Protein AF-A0A0J6RYF5-F1 (afdb_monomer)

Secondary structure (DSSP, 8-state):
-TT-----------TTSSHHHHHHHHHHHHHHS--SSSPPP-----SSSTTHHHHHHHHHHS-GGGGGGS------SSGGG---TT--STT-SS--HHHHHHHHHHHHHHTT---HHHHHHHHHHHHHHHHHH-SSSTT--PPBP-TTS-HHHHHHHHHTT----TT-BHHHHHHHHHHTT-HHHHHHHHHHHS--HHHHHHHHT--

Foldseek 3Di:
DVPDPDDDDDDDDDPPPCRLVVVLVVVLCQQVPPPDPDGDDDDDDDPDCSNVVSLVVSLVPDDPVCSVVGDDDDDDPDPVNDDFLQDDPQLDLADDPVSLVSQLVVVCVVVVDPDPVVSVVSSVLSRVLSQQLDPPDPNHPHFWDDPPPDPVLVVVCVVVVPDADVRRGLSSSLVSCVVVVVNVSSSVSVVRSTDHPVSSVVVVPDD

Radius of gyration: 21.63 Å; Cα contacts (8 Å, |Δi|>4): 168; chains: 1; bounding box: 57×48×57 Å

Solvent-accessible surface area (backbone atoms only — not comparable to full-atom values): 12983 Å² total; per-residue (Å²): 116,102,79,69,86,75,87,87,86,88,87,87,73,64,92,89,69,48,60,65,57,53,53,44,50,52,52,48,52,55,54,70,69,46,91,65,95,62,78,68,94,79,87,85,91,68,98,69,68,77,63,48,63,53,38,51,52,56,23,68,73,39,58,82,93,50,31,80,82,38,80,81,81,84,84,54,101,45,80,92,59,66,76,68,82,62,65,64,63,84,92,54,55,64,74,54,72,70,55,44,53,49,45,46,53,49,52,43,59,74,67,62,62,78,51,70,72,60,57,65,43,48,63,54,51,55,52,48,40,34,46,27,31,16,87,86,46,92,87,36,64,44,36,65,56,61,88,81,78,46,67,67,57,54,48,51,35,59,78,69,65,56,88,73,59,91,83,31,38,24,61,62,52,22,51,56,26,47,77,70,66,38,53,71,60,19,49,59,41,39,62,66,27,42,60,54,80,71,49,52,57,56,58,71,68,56,130

Mean predicted aligned error: 6.54 Å

Nearest PDB structures (foldseek):
  6lcn-assembly1_E  TM=1.510E-01  e=8.368E+00  Planctopirus limnophila DSM 3776

pLDDT: mean 90.05, std 7.78, range [50.41, 97.75]

Organism: NCBI:txid298794

Structure (mmCIF, N/CA/C/O backbone):
data_AF-A0A0J6RYF5-F1
#
_entry.id   AF-A0A0J6RYF5-F1
#
loop_
_atom_site.group_PDB
_atom_site.id
_atom_site.type_symbol
_atom_site.label_atom_id
_atom_site.label_alt_id
_atom_site.label_comp_id
_atom_site.label_asym_id
_atom_site.label_entity_id
_atom_site.label_seq_id
_atom_site.pdbx_PDB_ins_code
_atom_site.Cartn_x
_atom_site.Cartn_y
_atom_site.Cartn_z
_atom_site.occupancy
_atom_site.B_iso_or_equiv
_atom_site.auth_seq_id
_atom_site.auth_comp_id
_atom_site.auth_asym_id
_atom_site.auth_atom_id
_atom_site.pdbx_PDB_model_num
ATOM 1 N N . SER A 1 1 ? 33.756 -6.890 -5.304 1.00 50.41 1 SER A N 1
ATOM 2 C CA . SER A 1 1 ? 34.118 -5.989 -4.195 1.00 50.41 1 SER A CA 1
ATOM 3 C C . SER A 1 1 ? 33.044 -6.120 -3.127 1.00 50.41 1 SER A C 1
ATOM 5 O O . SER A 1 1 ? 31.883 -6.012 -3.505 1.00 50.41 1 SER A O 1
ATOM 7 N N . PRO A 1 2 ? 33.375 -6.387 -1.852 1.00 60.50 2 PRO A N 1
ATOM 8 C CA . PRO A 1 2 ? 32.397 -6.505 -0.761 1.00 60.50 2 PRO A CA 1
ATOM 9 C C . PRO A 1 2 ? 31.577 -5.226 -0.503 1.00 60.50 2 PRO A C 1
ATOM 11 O O . PRO A 1 2 ? 30.619 -5.264 0.257 1.00 60.50 2 PRO A O 1
ATOM 14 N N . GLU A 1 3 ? 31.942 -4.106 -1.133 1.00 74.12 3 GLU A N 1
ATOM 15 C CA . GLU A 1 3 ? 31.321 -2.792 -0.924 1.00 74.12 3 GLU A CA 1
ATOM 16 C C . GLU A 1 3 ? 30.207 -2.453 -1.926 1.00 74.12 3 GLU A C 1
ATOM 18 O O . GLU A 1 3 ? 29.494 -1.466 -1.748 1.00 74.12 3 GLU A O 1
ATOM 23 N N . GLN A 1 4 ? 30.031 -3.239 -2.993 1.00 71.12 4 GLN A N 1
ATOM 24 C CA . GLN A 1 4 ? 29.019 -2.918 -3.997 1.00 71.12 4 GLN A CA 1
ATOM 25 C C . GLN A 1 4 ? 27.649 -3.477 -3.600 1.00 71.12 4 GLN A C 1
ATOM 27 O O . GLN A 1 4 ? 27.350 -4.645 -3.831 1.00 71.12 4 GLN A O 1
ATOM 32 N N . LEU A 1 5 ? 26.814 -2.609 -3.022 1.00 77.44 5 LEU A N 1
ATOM 33 C CA . LEU A 1 5 ? 25.463 -2.944 -2.557 1.00 77.44 5 LEU A CA 1
ATOM 34 C C . LEU A 1 5 ? 24.425 -3.037 -3.688 1.00 77.44 5 LEU A C 1
ATOM 36 O O . LEU A 1 5 ? 23.414 -3.717 -3.531 1.00 77.44 5 LEU A O 1
ATOM 40 N N . PHE A 1 6 ? 24.646 -2.358 -4.819 1.00 83.12 6 PHE A N 1
ATOM 41 C CA . PHE A 1 6 ? 23.715 -2.344 -5.951 1.00 83.12 6 PHE A CA 1
ATOM 42 C C . PHE A 1 6 ? 24.420 -2.151 -7.302 1.00 83.12 6 PHE A C 1
ATOM 44 O O . PHE A 1 6 ? 25.537 -1.631 -7.391 1.00 83.12 6 PHE A O 1
ATOM 51 N N . TRP A 1 7 ? 23.743 -2.566 -8.376 1.00 85.06 7 TRP A 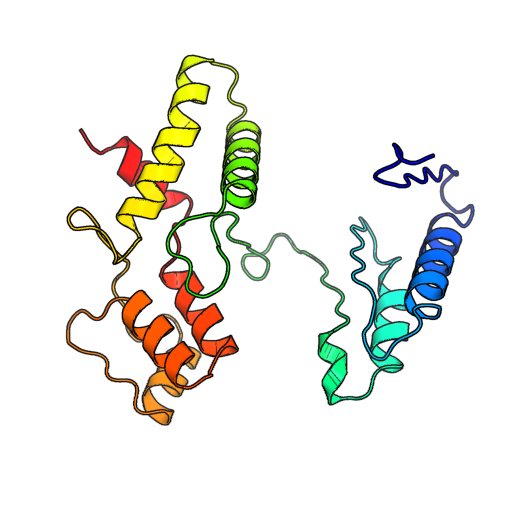N 1
ATOM 52 C CA . TRP A 1 7 ? 24.183 -2.389 -9.759 1.00 85.06 7 TRP A CA 1
ATOM 53 C C . TRP A 1 7 ? 23.242 -1.423 -10.484 1.00 85.06 7 TRP A C 1
ATOM 55 O O . TRP A 1 7 ? 22.047 -1.687 -10.592 1.00 85.06 7 TRP A O 1
ATOM 65 N N . LEU A 1 8 ? 23.774 -0.305 -10.985 1.00 89.81 8 LEU A N 1
ATOM 66 C CA . LEU A 1 8 ? 23.019 0.672 -11.775 1.00 89.81 8 LEU A CA 1
ATOM 67 C C . LEU A 1 8 ? 23.456 0.591 -13.234 1.00 89.81 8 LEU A C 1
ATOM 69 O O . LEU A 1 8 ? 24.645 0.617 -13.534 1.00 89.81 8 LEU A O 1
ATOM 73 N N . THR A 1 9 ? 22.489 0.513 -14.146 1.00 91.38 9 THR A N 1
ATOM 74 C CA . THR A 1 9 ? 22.734 0.522 -15.594 1.00 91.38 9 THR A CA 1
ATOM 75 C C . THR A 1 9 ? 22.000 1.699 -16.221 1.00 91.38 9 THR A C 1
ATOM 77 O O . THR A 1 9 ? 20.775 1.777 -16.153 1.00 91.38 9 THR A O 1
ATOM 80 N N . LEU A 1 10 ? 22.749 2.616 -16.837 1.00 93.56 10 LEU A N 1
ATOM 81 C CA . LEU A 1 10 ? 22.201 3.737 -17.597 1.00 93.56 10 LEU A CA 1
ATOM 82 C C . LEU A 1 10 ? 22.221 3.396 -19.089 1.00 93.56 10 LEU A C 1
ATOM 84 O O . LEU A 1 10 ? 23.276 3.103 -19.644 1.00 93.56 10 LEU A O 1
ATOM 88 N N . ILE A 1 11 ? 21.060 3.471 -19.743 1.00 93.00 11 ILE A N 1
ATOM 89 C CA . ILE A 1 11 ? 20.922 3.238 -21.186 1.00 93.00 11 ILE A CA 1
ATOM 90 C C . ILE A 1 11 ? 20.480 4.541 -21.852 1.00 93.00 11 ILE A C 1
ATOM 92 O O . ILE A 1 11 ? 19.384 5.043 -21.597 1.00 93.00 11 ILE A O 1
ATOM 96 N N . TYR A 1 12 ? 21.321 5.071 -22.740 1.00 94.06 12 TYR A N 1
ATOM 97 C CA . TYR A 1 12 ? 21.058 6.293 -23.497 1.00 94.06 12 TYR A CA 1
ATOM 98 C C . TYR A 1 12 ? 21.070 6.006 -24.999 1.00 94.06 12 TYR A C 1
ATOM 100 O O . TYR A 1 12 ? 22.008 5.406 -25.516 1.00 94.06 12 TYR A O 1
ATOM 108 N N . ALA A 1 13 ? 20.021 6.440 -25.696 1.00 92.12 13 ALA A N 1
ATOM 109 C CA . ALA A 1 13 ? 19.919 6.378 -27.149 1.00 92.12 13 ALA A CA 1
ATOM 110 C C . ALA A 1 13 ? 18.868 7.382 -27.646 1.00 92.12 13 ALA A C 1
ATOM 112 O O . ALA A 1 13 ? 17.954 7.754 -26.901 1.00 92.12 13 ALA A O 1
ATOM 113 N N . THR A 1 14 ? 18.971 7.782 -28.913 1.00 92.62 14 THR A N 1
ATOM 114 C CA . THR A 1 14 ? 17.960 8.603 -29.596 1.00 92.62 14 THR A CA 1
ATOM 115 C C . THR A 1 14 ? 16.618 7.858 -29.735 1.00 92.62 14 THR A C 1
ATOM 117 O O . THR A 1 14 ? 16.591 6.620 -29.720 1.00 92.62 14 THR A O 1
ATOM 120 N N . PRO A 1 15 ? 15.478 8.570 -29.860 1.00 89.19 15 PRO A N 1
ATOM 121 C CA . PRO A 1 15 ? 14.185 7.940 -30.136 1.00 89.19 15 PRO A CA 1
ATOM 122 C C . PRO A 1 15 ? 14.241 7.043 -31.382 1.00 89.19 15 PRO A C 1
ATOM 124 O O . PRO A 1 15 ? 14.830 7.420 -32.389 1.00 89.19 15 PRO A O 1
ATOM 127 N N . GLY A 1 16 ? 13.642 5.850 -31.312 1.00 86.81 16 GLY A N 1
ATOM 128 C CA . GLY A 1 16 ? 13.650 4.872 -32.412 1.00 86.81 16 GLY A CA 1
ATOM 129 C C . GLY A 1 16 ? 14.874 3.947 -32.467 1.00 86.81 16 GLY A C 1
ATOM 130 O O . GLY A 1 16 ? 14.823 2.930 -33.147 1.00 86.81 16 GLY A O 1
ATOM 131 N N . SER A 1 17 ? 15.928 4.202 -31.686 1.00 91.69 17 SER A N 1
ATOM 132 C CA . SER A 1 17 ? 17.182 3.419 -31.712 1.00 91.69 17 SER A CA 1
ATOM 133 C C . SER A 1 17 ? 17.137 2.091 -30.940 1.00 91.69 17 SER A C 1
ATOM 135 O O . SER A 1 17 ? 18.169 1.557 -30.549 1.00 91.69 17 SER A O 1
ATOM 137 N N . GLY A 1 18 ? 15.943 1.561 -30.656 1.00 90.31 18 GLY A N 1
ATOM 138 C CA . GLY A 1 18 ? 15.785 0.257 -29.998 1.00 90.31 18 GLY A CA 1
ATOM 139 C C . GLY A 1 18 ? 16.027 0.230 -28.481 1.00 90.31 18 GLY A C 1
ATOM 140 O O . GLY A 1 18 ? 16.086 -0.853 -27.907 1.00 90.31 18 GLY A O 1
ATOM 141 N N . LYS A 1 19 ? 16.106 1.383 -27.796 1.00 92.50 19 LYS A N 1
ATOM 142 C CA . LYS A 1 19 ? 16.288 1.456 -26.327 1.00 92.50 19 LYS A CA 1
ATOM 143 C C . LYS A 1 19 ? 15.287 0.587 -25.557 1.00 92.50 19 LYS A C 1
ATOM 145 O O . LYS A 1 19 ? 15.685 -0.236 -24.740 1.00 92.50 19 LYS A O 1
ATOM 150 N N . SER A 1 20 ? 13.995 0.745 -25.843 1.00 90.44 20 SER A N 1
ATOM 151 C CA . SER A 1 20 ? 12.942 -0.027 -25.174 1.00 90.44 20 SER A CA 1
ATOM 152 C C . SER A 1 20 ? 13.001 -1.516 -25.519 1.00 90.44 20 SER A C 1
ATOM 154 O O . SER A 1 20 ? 12.692 -2.346 -24.673 1.00 90.44 20 SER A O 1
ATOM 156 N N . VAL A 1 21 ? 13.448 -1.867 -26.731 1.00 90.88 21 VAL A N 1
ATOM 157 C CA . VAL A 1 21 ? 13.649 -3.268 -27.136 1.00 90.88 21 VAL A CA 1
ATOM 158 C C . VAL A 1 21 ? 14.752 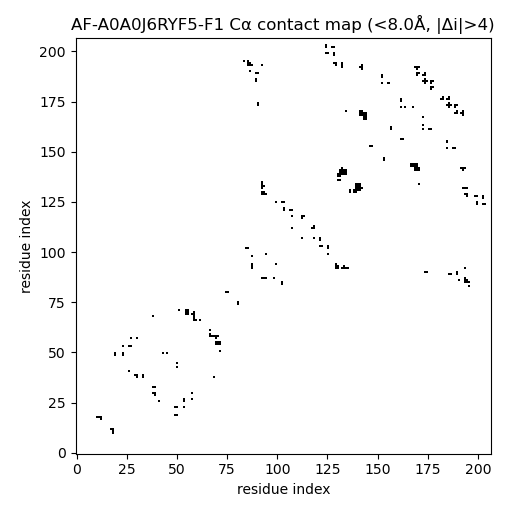-3.904 -26.293 1.00 90.88 21 VAL A C 1
ATOM 160 O O . VAL A 1 21 ? 14.549 -4.985 -25.746 1.00 90.88 21 VAL A O 1
ATOM 163 N N . LEU A 1 22 ? 15.887 -3.215 -26.127 1.00 92.06 22 LEU A N 1
ATOM 164 C CA . LEU A 1 22 ? 16.975 -3.671 -25.264 1.00 92.06 22 LEU A CA 1
ATOM 165 C C . LEU A 1 22 ? 16.515 -3.808 -23.807 1.00 92.06 22 LEU A C 1
ATOM 167 O O . LEU A 1 22 ? 16.738 -4.848 -23.200 1.00 92.06 22 LEU A O 1
ATOM 171 N N . MET A 1 23 ? 15.833 -2.798 -23.258 1.00 92.25 23 MET A N 1
ATOM 172 C CA . MET A 1 23 ? 15.325 -2.837 -21.879 1.00 92.25 23 MET A CA 1
ATOM 173 C C . MET A 1 23 ? 14.347 -3.997 -21.651 1.00 92.25 23 MET A C 1
ATOM 175 O O . MET A 1 23 ? 14.476 -4.723 -20.671 1.00 92.25 23 MET A O 1
ATOM 179 N N . ASN A 1 24 ? 13.407 -4.224 -22.572 1.00 90.81 24 ASN A N 1
ATOM 180 C CA . ASN A 1 24 ? 12.486 -5.357 -22.482 1.00 90.81 24 ASN A CA 1
ATOM 181 C C . ASN A 1 24 ? 13.206 -6.697 -22.583 1.00 90.81 24 ASN A C 1
ATOM 183 O O . ASN A 1 24 ? 12.873 -7.615 -21.840 1.00 90.81 24 ASN A O 1
ATOM 187 N N . ARG A 1 25 ? 14.202 -6.816 -23.467 1.00 91.06 25 ARG A N 1
ATOM 188 C CA . ARG A 1 25 ? 15.029 -8.020 -23.557 1.00 91.06 25 ARG A CA 1
ATOM 189 C C . ARG A 1 25 ? 15.724 -8.313 -22.226 1.00 91.06 25 ARG A C 1
ATOM 191 O O . ARG A 1 25 ? 15.656 -9.446 -21.767 1.00 91.06 25 ARG A O 1
ATOM 198 N N . LEU A 1 26 ? 16.327 -7.304 -21.596 1.00 91.75 26 LEU A N 1
ATOM 199 C CA . LEU A 1 26 ? 16.970 -7.456 -20.286 1.00 91.75 26 LEU A CA 1
ATOM 200 C C . LEU A 1 26 ? 15.968 -7.901 -19.211 1.00 91.75 26 LEU A C 1
ATOM 202 O O . LEU A 1 26 ? 16.282 -8.772 -18.406 1.00 91.75 26 LEU A O 1
ATOM 206 N N . ASN A 1 27 ? 14.746 -7.362 -19.232 1.00 91.69 27 ASN A N 1
ATOM 207 C CA . ASN A 1 27 ? 13.681 -7.778 -18.316 1.00 91.69 27 ASN A CA 1
ATOM 208 C C . ASN A 1 27 ? 13.244 -9.237 -18.549 1.00 91.69 27 ASN A C 1
ATOM 210 O O . ASN A 1 27 ? 13.057 -9.975 -17.583 1.00 91.69 27 ASN A O 1
ATOM 214 N N . VAL A 1 28 ? 13.113 -9.670 -19.812 1.00 89.19 28 VAL A N 1
ATOM 215 C CA . VAL A 1 28 ? 12.819 -11.073 -20.169 1.00 89.19 28 VAL A CA 1
ATOM 216 C C . VAL A 1 28 ? 13.931 -11.991 -19.683 1.00 89.19 28 VAL A C 1
ATOM 218 O O . VAL A 1 28 ? 13.643 -12.993 -19.040 1.00 89.19 28 VAL A O 1
ATOM 221 N N . GLU A 1 29 ? 15.188 -11.656 -19.972 1.00 88.75 29 GLU A N 1
ATOM 222 C CA . GLU A 1 29 ? 16.343 -12.444 -19.540 1.00 88.75 29 GLU A CA 1
ATOM 223 C C . GLU A 1 29 ? 16.372 -12.551 -18.007 1.00 88.75 29 GLU A C 1
ATOM 225 O O . GLU A 1 29 ? 16.489 -13.648 -17.466 1.00 88.75 29 GLU A O 1
ATOM 230 N N . PHE A 1 30 ? 16.148 -11.448 -17.290 1.00 87.94 30 PHE A N 1
ATOM 231 C CA . PHE A 1 30 ? 16.081 -11.461 -15.830 1.00 87.94 30 PHE A CA 1
ATOM 232 C C . PHE A 1 30 ? 14.952 -12.350 -15.289 1.00 87.94 30 PHE A C 1
ATOM 234 O O . PHE A 1 30 ? 15.174 -13.134 -14.366 1.00 87.94 30 PHE A O 1
ATOM 241 N N . ALA A 1 31 ? 13.756 -12.268 -15.879 1.00 86.81 31 ALA A N 1
ATOM 242 C CA . ALA A 1 31 ? 12.618 -13.092 -15.480 1.00 86.81 31 ALA A CA 1
ATOM 243 C C . ALA A 1 31 ? 12.813 -14.582 -15.819 1.00 86.81 31 ALA A C 1
ATOM 245 O O . ALA A 1 31 ? 12.409 -15.439 -15.038 1.00 86.81 31 ALA A O 1
ATOM 246 N N . ALA A 1 32 ? 13.438 -14.894 -16.958 1.00 80.44 32 ALA A N 1
ATOM 247 C CA . ALA A 1 32 ? 13.607 -16.256 -17.463 1.00 80.44 32 ALA A CA 1
ATOM 248 C C . ALA A 1 32 ? 14.762 -17.025 -16.800 1.00 80.44 32 ALA A C 1
ATOM 250 O O . ALA A 1 32 ? 14.674 -18.241 -16.648 1.00 80.44 32 ALA A O 1
ATOM 251 N N . PHE A 1 33 ? 15.843 -16.341 -16.409 1.00 69.75 33 PHE A N 1
ATOM 252 C CA . PHE A 1 33 ? 17.039 -16.973 -15.835 1.00 69.75 33 PHE A CA 1
ATOM 253 C C . PHE A 1 33 ? 17.041 -17.034 -14.300 1.00 69.75 33 PHE A C 1
ATOM 255 O O . PHE A 1 33 ? 18.043 -17.429 -13.699 1.00 69.75 33 PHE A O 1
ATOM 262 N N . SER A 1 34 ? 15.933 -16.686 -13.641 1.00 64.44 34 SER A N 1
ATOM 263 C CA . SER A 1 34 ? 15.806 -16.878 -12.197 1.00 64.44 34 SER A CA 1
ATOM 264 C C . SER A 1 34 ? 15.644 -18.370 -11.883 1.00 64.44 34 SER A C 1
ATOM 266 O O . SER A 1 34 ? 14.606 -18.971 -12.153 1.00 64.44 34 SER A O 1
ATOM 268 N N . ALA A 1 35 ? 16.695 -18.999 -11.350 1.00 51.84 35 ALA A N 1
ATOM 269 C CA . ALA A 1 35 ? 16.660 -20.395 -10.925 1.00 51.84 35 ALA A CA 1
ATOM 270 C C . ALA A 1 35 ? 15.734 -20.549 -9.704 1.00 51.84 35 ALA A C 1
ATOM 272 O O . ALA A 1 35 ? 16.128 -20.269 -8.574 1.00 51.84 35 ALA A O 1
ATOM 273 N N . GLY A 1 36 ? 14.493 -20.984 -9.924 1.00 62.56 36 GLY A N 1
ATOM 274 C CA . GLY A 1 36 ? 13.523 -21.218 -8.855 1.00 62.56 36 GLY A CA 1
ATOM 275 C C . GLY A 1 36 ? 12.081 -21.279 -9.354 1.00 62.56 36 GLY A C 1
ATOM 276 O O . GLY A 1 36 ? 11.795 -21.039 -10.521 1.00 62.56 36 GLY A O 1
ATOM 277 N N . ALA A 1 37 ? 11.151 -21.615 -8.456 1.00 64.56 37 ALA A N 1
ATOM 278 C CA . ALA A 1 37 ? 9.721 -21.642 -8.772 1.00 64.56 37 ALA A CA 1
ATOM 279 C C . ALA A 1 37 ? 9.078 -20.238 -8.788 1.00 64.56 37 ALA A C 1
ATOM 281 O O . ALA A 1 37 ? 8.022 -20.062 -9.395 1.00 64.56 37 ALA A O 1
ATOM 282 N N . ALA A 1 38 ? 9.690 -19.248 -8.127 1.00 77.50 38 ALA A N 1
ATOM 283 C CA . ALA A 1 38 ? 9.146 -17.901 -7.952 1.00 77.50 38 ALA A CA 1
ATOM 284 C C . ALA A 1 38 ? 9.733 -16.911 -8.967 1.00 77.50 38 ALA A C 1
ATOM 286 O O . ALA A 1 38 ? 10.929 -16.950 -9.251 1.00 77.50 38 ALA A O 1
ATOM 287 N N . LEU A 1 39 ? 8.894 -16.008 -9.486 1.00 86.75 39 LEU A N 1
ATOM 288 C CA . LEU A 1 39 ? 9.363 -14.910 -10.328 1.00 86.75 39 LEU A CA 1
ATOM 289 C C . LEU A 1 39 ? 10.210 -13.923 -9.513 1.00 86.75 39 LEU A C 1
ATOM 291 O O . LEU A 1 39 ? 9.891 -13.658 -8.349 1.00 86.75 39 LEU A O 1
ATOM 295 N N . PRO A 1 40 ? 11.260 -13.333 -10.107 1.00 88.19 40 PRO A N 1
ATOM 296 C CA . PRO A 1 40 ? 11.991 -12.269 -9.446 1.00 88.19 40 PRO A CA 1
ATOM 297 C C . PRO A 1 40 ? 11.138 -10.994 -9.377 1.00 88.19 40 PRO A C 1
ATOM 299 O O . PRO A 1 40 ? 10.352 -10.699 -10.279 1.00 88.19 40 PRO A O 1
ATOM 302 N N . PHE A 1 41 ? 11.322 -10.201 -8.319 1.00 88.69 41 PHE A N 1
ATOM 303 C CA . PHE A 1 41 ? 10.665 -8.899 -8.207 1.00 88.69 41 PHE A CA 1
ATOM 304 C C . PHE A 1 41 ? 11.223 -7.930 -9.249 1.00 88.69 41 PHE A C 1
ATOM 306 O O . PHE A 1 41 ? 12.411 -7.609 -9.244 1.00 88.69 41 PHE A O 1
ATOM 313 N N . LEU A 1 42 ? 10.344 -7.444 -10.122 1.00 90.94 42 LEU A N 1
ATOM 314 C CA . LEU A 1 42 ? 10.673 -6.491 -11.172 1.00 90.94 42 LEU A CA 1
ATOM 315 C C . LEU A 1 42 ? 9.548 -5.461 -11.290 1.00 90.94 42 LEU A C 1
ATOM 317 O O . LEU A 1 42 ? 8.374 -5.815 -11.368 1.00 90.94 42 LEU A O 1
ATOM 321 N N . ALA A 1 43 ? 9.919 -4.182 -11.316 1.00 91.81 43 ALA A N 1
ATOM 322 C CA . ALA A 1 43 ? 9.004 -3.063 -11.509 1.00 91.81 43 ALA A CA 1
ATOM 323 C C . ALA A 1 43 ? 9.498 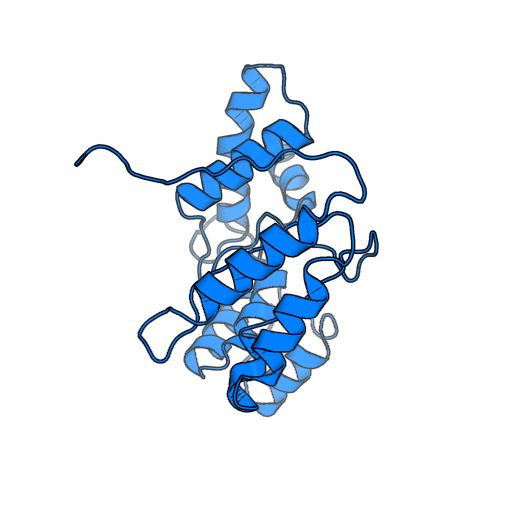-2.191 -12.667 1.00 91.81 43 ALA A C 1
ATOM 325 O O . ALA A 1 43 ? 10.690 -1.899 -12.764 1.00 91.81 43 ALA A O 1
ATOM 326 N N . VAL A 1 44 ? 8.579 -1.764 -13.536 1.00 91.62 44 VAL A N 1
ATOM 327 C CA . VAL A 1 44 ? 8.884 -0.879 -14.666 1.00 91.62 44 VAL A CA 1
ATOM 328 C C . VAL A 1 44 ? 7.976 0.338 -14.604 1.00 91.62 44 VAL A C 1
ATOM 330 O O . VAL A 1 44 ? 6.756 0.201 -14.627 1.00 91.62 44 VAL A O 1
ATOM 333 N N . ILE A 1 45 ? 8.579 1.525 -14.563 1.00 91.56 45 ILE A N 1
ATOM 334 C CA . ILE A 1 45 ? 7.880 2.800 -14.728 1.00 91.56 45 ILE A CA 1
ATOM 335 C C . ILE A 1 45 ? 8.115 3.248 -16.168 1.00 91.56 45 ILE A C 1
ATOM 337 O O . ILE A 1 45 ? 9.255 3.476 -16.572 1.00 91.56 45 ILE A O 1
ATOM 341 N N . ASP A 1 46 ? 7.041 3.332 -16.946 1.00 88.75 46 ASP A N 1
ATOM 342 C CA . ASP A 1 46 ? 7.084 3.645 -18.373 1.00 88.75 46 ASP A CA 1
ATOM 343 C C . ASP A 1 46 ? 6.113 4.789 -18.689 1.00 88.75 46 ASP A C 1
ATOM 345 O O . ASP A 1 46 ? 4.965 4.777 -18.253 1.00 88.75 46 ASP A O 1
ATOM 349 N N . VAL A 1 47 ? 6.577 5.780 -19.454 1.00 84.12 47 VAL A N 1
ATOM 350 C CA . VAL A 1 47 ? 5.749 6.896 -19.951 1.00 84.12 47 VAL A CA 1
ATOM 351 C C . VAL A 1 47 ? 4.890 6.446 -21.149 1.00 84.12 47 VAL A C 1
ATOM 353 O O . VAL A 1 47 ? 3.925 7.116 -21.511 1.00 84.12 47 VAL A O 1
ATOM 356 N N . GLY A 1 48 ? 5.206 5.297 -21.759 1.00 83.62 48 GLY A N 1
ATOM 357 C CA . GLY A 1 48 ? 4.435 4.671 -22.832 1.00 83.62 48 GLY A CA 1
ATOM 358 C C . GLY A 1 48 ? 3.876 3.291 -22.471 1.00 83.62 48 GLY A C 1
ATOM 359 O O . GLY A 1 48 ? 3.546 2.986 -21.329 1.00 83.62 48 GLY A O 1
ATOM 360 N N . VAL A 1 49 ? 3.742 2.446 -23.492 1.00 84.50 49 VAL A N 1
ATOM 361 C CA . VAL A 1 49 ? 3.245 1.061 -23.376 1.00 84.50 49 VAL A CA 1
ATOM 362 C C . VAL A 1 49 ? 4.341 0.037 -23.666 1.00 84.50 49 VAL A C 1
ATOM 364 O O . VAL A 1 49 ? 4.049 -1.122 -23.948 1.00 84.50 49 VAL A O 1
ATOM 367 N N . SER A 1 50 ? 5.609 0.447 -23.655 1.00 85.31 50 SER A N 1
ATOM 368 C CA . SER A 1 50 ? 6.704 -0.391 -24.136 1.00 85.31 50 SER A CA 1
ATOM 369 C C . SER A 1 50 ? 6.899 -1.637 -23.276 1.00 85.31 50 SER A C 1
ATOM 371 O O . SER A 1 50 ? 7.160 -2.704 -23.822 1.00 85.31 50 SER A O 1
ATOM 373 N N . SER A 1 51 ? 6.678 -1.544 -21.965 1.00 88.06 51 SER A N 1
ATOM 374 C CA . SER A 1 51 ? 6.795 -2.677 -21.039 1.00 88.06 51 SER A CA 1
ATOM 375 C C . SER A 1 51 ? 5.626 -3.671 -21.088 1.00 88.06 51 SER A C 1
ATOM 377 O O . SER A 1 51 ? 5.776 -4.798 -20.611 1.00 88.06 51 SER A O 1
ATOM 379 N N . SER A 1 52 ? 4.483 -3.296 -21.681 1.00 90.38 52 SER A N 1
ATOM 380 C CA . SER A 1 52 ? 3.261 -4.119 -21.681 1.00 90.38 52 SER A CA 1
ATOM 381 C C . SER A 1 52 ? 3.482 -5.497 -22.305 1.00 90.38 52 SER A C 1
ATOM 383 O O . SER A 1 52 ? 3.144 -6.503 -21.690 1.00 90.38 52 SER A O 1
ATOM 385 N N . GLY A 1 53 ? 4.145 -5.558 -23.465 1.00 88.44 53 GLY A N 1
ATOM 386 C CA . GLY A 1 53 ? 4.394 -6.818 -24.167 1.00 88.44 53 GLY A CA 1
ATOM 387 C C . GLY A 1 53 ? 5.264 -7.795 -23.371 1.00 88.44 53 GLY A C 1
ATOM 388 O O . GLY A 1 53 ? 5.008 -8.995 -23.382 1.00 88.44 53 GLY A O 1
ATOM 389 N N . PHE A 1 54 ? 6.256 -7.294 -22.627 1.00 89.81 54 PHE A N 1
ATOM 390 C CA . PHE A 1 54 ? 7.052 -8.130 -21.723 1.00 89.81 54 PHE A CA 1
ATOM 391 C C . PHE A 1 54 ? 6.195 -8.672 -20.569 1.00 89.81 54 PHE A C 1
ATOM 393 O O . PHE A 1 54 ? 6.235 -9.867 -20.281 1.00 89.81 54 PHE A O 1
ATOM 400 N N . ILE A 1 55 ? 5.400 -7.811 -19.932 1.00 92.38 55 ILE A N 1
ATOM 401 C CA . ILE A 1 55 ? 4.548 -8.208 -18.805 1.00 92.38 55 ILE A CA 1
ATOM 402 C C . ILE A 1 55 ? 3.503 -9.236 -19.257 1.00 92.38 55 ILE A C 1
ATOM 404 O O . ILE A 1 55 ? 3.293 -10.236 -18.573 1.00 92.38 55 ILE A O 1
ATOM 408 N N . GLU A 1 56 ? 2.881 -9.035 -20.420 1.00 91.25 56 GLU A N 1
ATOM 409 C CA . GLU A 1 56 ? 1.931 -9.985 -21.005 1.00 91.25 56 GLU A CA 1
ATOM 410 C C . GLU A 1 56 ? 2.587 -11.318 -21.362 1.00 91.25 56 GLU A C 1
ATOM 412 O O . GLU A 1 56 ? 1.998 -12.368 -21.106 1.00 91.25 56 GLU A O 1
ATOM 417 N N . LEU A 1 57 ? 3.813 -11.301 -21.897 1.00 90.69 57 LEU A N 1
ATOM 418 C CA . LEU A 1 57 ? 4.577 -12.518 -22.168 1.00 90.69 57 LEU A CA 1
ATOM 419 C C . LEU A 1 57 ? 4.784 -13.331 -20.884 1.00 90.69 57 LEU A C 1
ATOM 421 O O . LEU A 1 57 ? 4.450 -14.515 -20.853 1.00 90.69 57 LEU A O 1
ATOM 425 N N . VAL A 1 58 ? 5.283 -12.693 -19.819 1.00 90.62 58 VAL A N 1
ATOM 426 C CA . VAL A 1 58 ? 5.487 -13.349 -18.518 1.00 90.62 58 VAL A CA 1
ATOM 427 C C . VAL A 1 58 ? 4.160 -13.862 -17.968 1.00 90.62 58 VAL A C 1
ATOM 429 O O . VAL A 1 58 ? 4.056 -15.028 -17.597 1.00 90.62 58 VAL A O 1
ATOM 432 N N . ARG A 1 59 ? 3.113 -13.032 -17.977 1.00 91.69 59 ARG A N 1
ATOM 433 C CA . ARG A 1 59 ? 1.782 -13.402 -17.482 1.00 91.69 59 ARG A CA 1
ATOM 434 C C . ARG A 1 59 ? 1.193 -14.604 -18.220 1.00 91.69 59 ARG A C 1
ATOM 436 O O . ARG A 1 59 ? 0.588 -15.460 -17.584 1.00 91.69 59 ARG A O 1
ATOM 443 N N . ASN A 1 60 ? 1.358 -14.682 -19.538 1.00 91.19 60 ASN A N 1
ATOM 444 C CA . ASN A 1 60 ? 0.844 -15.788 -20.348 1.00 91.19 60 ASN A CA 1
ATOM 445 C C . ASN A 1 60 ? 1.664 -17.075 -20.193 1.00 91.19 60 ASN A C 1
ATOM 447 O O . ASN A 1 60 ? 1.108 -18.160 -20.358 1.00 91.19 60 ASN A O 1
ATOM 451 N N . ALA A 1 61 ? 2.952 -16.964 -19.857 1.00 89.62 61 ALA A N 1
ATOM 452 C CA . ALA A 1 61 ? 3.807 -18.108 -19.550 1.00 89.62 61 ALA A CA 1
ATOM 453 C C . ALA A 1 61 ? 3.518 -18.723 -18.165 1.00 89.62 61 ALA A C 1
ATOM 455 O O . ALA A 1 61 ? 3.866 -19.878 -17.924 1.00 89.62 61 ALA A O 1
ATOM 456 N N . LEU A 1 62 ? 2.879 -17.975 -17.258 1.00 89.12 62 LEU A N 1
ATOM 457 C CA . LEU A 1 62 ? 2.496 -18.470 -15.937 1.00 89.12 62 LEU A CA 1
ATOM 458 C C . LEU A 1 62 ? 1.244 -19.369 -15.984 1.00 89.12 62 LEU A C 1
ATOM 460 O O . LEU A 1 62 ? 0.295 -19.087 -16.732 1.00 89.12 62 LEU A O 1
ATOM 464 N N . PRO A 1 63 ? 1.177 -20.392 -15.109 1.00 90.44 63 PRO A N 1
ATOM 465 C CA . PRO A 1 63 ? -0.062 -21.109 -14.816 1.00 90.44 63 PRO A CA 1
ATOM 466 C C . PRO A 1 63 ? -1.213 -20.157 -14.432 1.00 90.44 63 PRO A C 1
ATOM 468 O O . PRO A 1 63 ? -0.947 -19.111 -13.827 1.00 90.44 63 PRO A O 1
ATOM 471 N N . PRO A 1 64 ? -2.486 -20.478 -14.754 1.00 91.94 64 PRO A N 1
ATOM 472 C CA . PRO A 1 64 ? -3.639 -19.603 -14.511 1.00 91.94 64 PRO A CA 1
ATOM 473 C C . PRO A 1 64 ? -3.711 -19.008 -13.099 1.00 91.94 64 PRO A C 1
ATOM 475 O O . PRO A 1 64 ? -3.954 -17.812 -12.943 1.00 91.94 64 PRO A O 1
ATOM 478 N N . GLU A 1 65 ? -3.437 -19.818 -12.084 1.00 90.88 65 GLU A N 1
ATOM 479 C CA . GLU A 1 65 ? -3.457 -19.458 -10.669 1.00 90.88 65 GLU A CA 1
ATOM 480 C C . GLU A 1 65 ? -2.357 -18.460 -10.276 1.00 90.88 65 GLU A C 1
ATOM 482 O O . GLU A 1 65 ? -2.514 -17.722 -9.306 1.00 90.88 65 GLU A O 1
ATOM 487 N N . ARG A 1 66 ? -1.282 -18.365 -11.066 1.00 89.62 66 ARG A N 1
ATOM 488 C CA . ARG A 1 66 ? -0.128 -17.480 -10.840 1.00 89.62 66 ARG A CA 1
ATOM 489 C C . ARG A 1 66 ? -0.135 -16.218 -11.692 1.00 89.62 66 ARG A C 1
ATOM 491 O O . ARG A 1 66 ? 0.669 -15.323 -11.471 1.00 89.62 66 ARG A O 1
ATOM 498 N N . ARG A 1 67 ? -1.072 -16.076 -12.633 1.00 90.94 67 ARG A N 1
ATOM 499 C CA . ARG A 1 67 ? -1.152 -14.903 -13.531 1.00 90.94 67 ARG A CA 1
ATOM 500 C C . ARG A 1 67 ? -1.322 -13.562 -12.816 1.00 90.94 67 ARG A C 1
ATOM 502 O O . ARG A 1 67 ? -1.176 -12.525 -13.455 1.00 90.94 67 ARG A O 1
ATOM 509 N N . HIS A 1 68 ? -1.679 -13.572 -11.536 1.00 89.88 68 HIS A N 1
ATOM 510 C CA . HIS A 1 68 ? -1.759 -12.376 -10.703 1.00 89.88 68 HIS A CA 1
ATOM 511 C C . HIS A 1 68 ? -0.372 -11.818 -10.325 1.00 89.88 68 HIS A C 1
ATOM 513 O O . HIS A 1 68 ? -0.274 -10.649 -9.967 1.00 89.88 68 HIS A O 1
ATOM 519 N N . GLU A 1 69 ? 0.697 -12.616 -10.441 1.00 90.69 69 GLU A N 1
ATOM 520 C CA . GLU A 1 69 ? 2.078 -12.207 -10.141 1.00 90.69 69 GLU A CA 1
ATOM 521 C C . GLU A 1 69 ? 2.637 -11.195 -11.159 1.00 90.69 69 GLU A C 1
ATOM 523 O O . GLU A 1 69 ? 3.571 -10.462 -10.845 1.00 90.69 69 GLU A O 1
ATOM 528 N N . ALA A 1 70 ? 2.064 -11.122 -12.367 1.00 92.50 70 ALA A N 1
ATOM 529 C CA . ALA A 1 70 ? 2.481 -10.206 -13.427 1.00 92.50 70 ALA A CA 1
ATOM 530 C C . ALA A 1 70 ? 1.289 -9.375 -13.920 1.00 92.50 70 ALA A C 1
ATOM 532 O O . ALA A 1 70 ? 0.336 -9.909 -14.492 1.00 92.50 70 ALA A O 1
ATOM 533 N N . TYR A 1 71 ? 1.340 -8.058 -13.722 1.00 91.44 71 TYR A N 1
ATOM 534 C CA . TYR A 1 71 ? 0.261 -7.151 -14.105 1.00 91.44 71 TYR A CA 1
ATOM 535 C C . TYR A 1 71 ? 0.803 -5.829 -14.659 1.00 91.44 71 TYR A C 1
ATOM 537 O O . TYR A 1 71 ? 1.830 -5.317 -14.220 1.00 91.44 71 TYR A O 1
ATOM 545 N N . TYR A 1 72 ? 0.106 -5.292 -15.660 1.00 92.25 72 TYR A N 1
ATOM 546 C CA . TYR A 1 72 ? 0.383 -3.991 -16.263 1.00 92.25 72 TYR A CA 1
ATOM 547 C C . TYR A 1 72 ? -0.720 -3.023 -15.841 1.00 92.25 72 TYR A C 1
ATOM 549 O O . TYR A 1 72 ? -1.902 -3.318 -16.021 1.00 92.25 72 TYR A O 1
ATOM 557 N N . VAL A 1 73 ? -0.334 -1.872 -15.289 1.00 90.25 73 VAL A N 1
ATOM 558 C CA . VAL A 1 73 ? -1.268 -0.805 -14.913 1.00 90.25 73 VAL A CA 1
ATOM 559 C C . VAL A 1 73 ? -0.942 0.433 -15.723 1.00 90.25 73 VAL A C 1
ATOM 561 O O . VAL A 1 73 ? 0.148 0.992 -15.612 1.00 90.25 73 VAL A O 1
ATOM 564 N N . ARG A 1 74 ? -1.915 0.891 -16.509 1.00 90.00 74 ARG A N 1
ATOM 565 C CA . ARG A 1 74 ? -1.870 2.218 -17.113 1.00 90.00 74 ARG A CA 1
ATOM 566 C C . ARG A 1 74 ? -2.544 3.199 -16.167 1.00 90.00 74 ARG A C 1
ATOM 568 O O . ARG A 1 74 ? -3.767 3.251 -16.118 1.00 90.00 74 ARG A O 1
ATOM 575 N N . LEU A 1 75 ? -1.742 3.956 -15.426 1.00 88.31 75 LEU A N 1
ATOM 576 C CA . LEU A 1 75 ? -2.259 5.000 -14.547 1.00 88.31 75 LEU A CA 1
ATOM 577 C C . LEU A 1 75 ? -2.895 6.107 -15.393 1.00 88.31 75 LEU A C 1
ATOM 579 O O . LEU A 1 75 ? -2.243 6.692 -16.262 1.00 88.31 75 LEU A O 1
ATOM 583 N N . LEU A 1 76 ? -4.175 6.370 -15.149 1.00 90.25 76 LEU A N 1
ATOM 584 C CA . LEU A 1 76 ? -4.889 7.521 -15.688 1.00 90.25 76 LEU A CA 1
ATOM 585 C C . LEU A 1 76 ? -5.115 8.523 -14.560 1.00 90.25 76 LEU A C 1
ATOM 587 O O . LEU A 1 76 ? -5.191 8.145 -13.394 1.00 90.25 76 LEU A O 1
ATOM 591 N N . ASN A 1 77 ? -5.252 9.803 -14.900 1.00 90.44 77 ASN A N 1
ATOM 592 C CA . ASN A 1 77 ? -5.625 10.820 -13.922 1.00 90.44 77 ASN A CA 1
ATOM 593 C C . ASN A 1 77 ? -7.141 10.774 -13.657 1.00 90.44 77 ASN A C 1
ATOM 595 O O . ASN A 1 77 ? -7.871 11.700 -14.008 1.00 90.44 77 ASN A O 1
ATOM 599 N N . THR A 1 78 ? -7.617 9.650 -13.121 1.00 94.94 78 THR A N 1
ATOM 600 C CA . THR A 1 78 ? -9.007 9.434 -12.707 1.00 94.94 78 THR A CA 1
ATOM 601 C C . THR A 1 78 ? -9.043 8.908 -11.271 1.00 94.94 78 THR A C 1
ATOM 603 O O . THR A 1 78 ? -8.062 8.310 -10.817 1.00 94.94 78 THR A O 1
ATOM 606 N N . PRO A 1 79 ? -10.161 9.100 -10.546 1.00 90.19 79 PRO A N 1
ATOM 607 C CA . PRO A 1 79 ? -10.306 8.594 -9.181 1.00 90.19 79 PRO A CA 1
ATOM 608 C C . PRO A 1 79 ? -10.058 7.084 -9.045 1.00 90.19 79 PRO A C 1
ATOM 610 O O . PRO A 1 79 ? -9.570 6.643 -8.011 1.00 90.19 79 PRO A O 1
ATOM 613 N N . ASP A 1 80 ? -10.313 6.302 -10.098 1.00 90.00 80 ASP A N 1
ATOM 614 C CA . ASP A 1 80 ? -10.126 4.842 -10.103 1.00 90.00 80 ASP A CA 1
ATOM 615 C C . ASP A 1 80 ? -8.665 4.405 -9.903 1.00 90.00 80 ASP A C 1
ATOM 617 O O . ASP A 1 80 ? -8.405 3.284 -9.468 1.00 90.00 80 ASP A O 1
ATOM 621 N N . TYR A 1 81 ? -7.706 5.283 -10.219 1.00 90.00 81 TYR A N 1
ATOM 622 C CA . TYR A 1 81 ? -6.270 5.042 -10.045 1.00 90.00 81 TYR A CA 1
ATOM 623 C C . TYR A 1 81 ? -5.675 5.828 -8.871 1.00 90.00 81 TYR A C 1
ATOM 625 O O . TYR A 1 81 ? -4.450 5.890 -8.732 1.00 90.00 81 TYR A O 1
ATOM 633 N N . ALA A 1 82 ? -6.511 6.441 -8.029 1.00 90.88 82 ALA A N 1
ATOM 634 C CA . ALA A 1 82 ? -6.042 7.128 -6.837 1.00 90.88 82 ALA A CA 1
ATOM 635 C C . ALA A 1 82 ? -5.393 6.132 -5.866 1.00 90.88 82 ALA A C 1
ATOM 637 O O . ALA A 1 82 ? -5.916 5.050 -5.597 1.00 90.88 82 ALA A O 1
ATOM 638 N N . VAL A 1 83 ? -4.241 6.520 -5.322 1.00 91.12 83 VAL A N 1
ATOM 639 C CA . VAL A 1 83 ? -3.504 5.737 -4.330 1.00 91.12 83 VAL A CA 1
ATOM 640 C C . VAL A 1 83 ? -3.304 6.566 -3.075 1.00 91.12 83 VAL A C 1
ATOM 642 O O . VAL A 1 83 ? -2.955 7.746 -3.142 1.00 91.12 83 VAL A O 1
ATOM 645 N N . ASN A 1 84 ? -3.509 5.941 -1.920 1.00 94.81 84 ASN A N 1
ATOM 646 C CA . ASN A 1 84 ? -3.224 6.569 -0.645 1.00 94.81 84 ASN A CA 1
ATOM 647 C C . ASN A 1 84 ? -1.766 6.298 -0.255 1.00 94.81 84 ASN A C 1
ATOM 649 O O . ASN A 1 84 ? -1.402 5.178 0.091 1.00 94.81 84 ASN A O 1
ATOM 653 N N . PHE A 1 85 ? -0.920 7.327 -0.282 1.00 94.69 85 PHE A N 1
ATOM 654 C CA . PHE A 1 85 ? 0.493 7.206 0.106 1.00 94.69 85 PHE A CA 1
ATOM 655 C C . PHE A 1 85 ? 0.693 6.944 1.613 1.00 94.69 85 PHE A C 1
ATOM 657 O O . PHE A 1 85 ? 1.819 6.700 2.044 1.00 94.69 85 PHE A O 1
ATOM 664 N N . LEU A 1 86 ? -0.382 7.015 2.404 1.00 96.81 86 LEU A N 1
ATOM 665 C CA . LEU A 1 86 ? -0.405 6.749 3.844 1.00 96.81 86 LEU A CA 1
ATOM 666 C C . LEU A 1 86 ? -0.787 5.296 4.169 1.00 96.81 86 LEU A C 1
ATOM 668 O O . LEU A 1 86 ? -0.777 4.920 5.341 1.00 96.81 86 LEU A O 1
ATOM 672 N N . ASP A 1 87 ? -1.122 4.480 3.164 1.00 95.88 87 ASP A N 1
ATOM 673 C CA . ASP A 1 87 ? -1.444 3.072 3.380 1.00 95.88 87 ASP A CA 1
ATOM 674 C C . ASP A 1 87 ? -0.220 2.299 3.887 1.00 95.88 87 ASP A C 1
ATOM 676 O O . ASP A 1 87 ? 0.890 2.405 3.364 1.00 95.88 87 ASP A O 1
ATOM 680 N N . LEU A 1 88 ? -0.448 1.466 4.902 1.00 96.44 88 LEU A N 1
ATOM 681 C CA . LEU A 1 88 ? 0.555 0.564 5.466 1.00 96.44 88 LEU A CA 1
ATOM 682 C C . LEU A 1 88 ? 0.241 -0.890 5.119 1.00 96.44 88 LEU A C 1
ATOM 684 O O . LEU A 1 88 ? -0.862 -1.238 4.695 1.00 96.44 88 LEU A O 1
ATOM 688 N N . GLY A 1 89 ? 1.206 -1.774 5.371 1.00 95.25 89 GLY A N 1
ATOM 689 C CA . GLY A 1 89 ? 0.987 -3.218 5.284 1.00 95.25 89 GLY A CA 1
ATOM 690 C C . GLY A 1 89 ? -0.132 -3.712 6.207 1.00 95.25 89 GLY A C 1
ATOM 691 O O . GLY A 1 89 ? -0.427 -3.113 7.244 1.00 95.25 89 GLY A O 1
ATOM 692 N N . LEU A 1 90 ? -0.758 -4.823 5.815 1.00 96.94 90 LEU A N 1
ATOM 693 C CA . LEU A 1 90 ? -1.928 -5.388 6.490 1.00 96.94 90 LEU A CA 1
ATOM 694 C C . LEU A 1 90 ? -1.706 -5.559 8.005 1.00 96.94 90 LEU A C 1
ATOM 696 O O . LEU A 1 90 ? -0.694 -6.109 8.437 1.00 96.94 90 LEU A O 1
ATOM 700 N N . GLY A 1 91 ? -2.662 -5.083 8.797 1.00 95.38 91 GLY A N 1
ATOM 701 C CA . GLY A 1 91 ? -2.678 -5.121 10.256 1.00 95.38 91 GLY A CA 1
ATOM 702 C C . GLY A 1 91 ? -1.843 -4.039 10.949 1.00 95.38 91 GLY A C 1
ATOM 703 O O . GLY A 1 91 ? -1.982 -3.873 12.162 1.00 95.38 91 GLY A O 1
ATOM 704 N N . ARG A 1 92 ? -0.995 -3.280 10.239 1.00 95.69 92 ARG A N 1
ATOM 705 C CA . ARG A 1 92 ? -0.152 -2.246 10.860 1.00 95.69 92 ARG A CA 1
ATOM 706 C C . ARG A 1 92 ? -0.933 -0.958 11.101 1.00 95.69 92 ARG A C 1
ATOM 708 O O . ARG A 1 92 ? -1.410 -0.340 10.161 1.00 95.69 92 ARG A O 1
ATOM 715 N N . ARG A 1 93 ? -0.977 -0.515 12.359 1.00 95.56 93 ARG A N 1
ATOM 716 C CA . ARG A 1 93 ? -1.552 0.783 12.765 1.00 95.56 93 ARG A CA 1
ATOM 717 C C . ARG A 1 93 ? -0.541 1.931 12.734 1.00 95.56 93 ARG A C 1
ATOM 719 O O . ARG A 1 93 ? -0.925 3.093 12.750 1.00 95.56 93 ARG A O 1
ATOM 726 N N . MET A 1 94 ? 0.747 1.593 12.735 1.00 95.69 94 MET A N 1
ATOM 727 C CA . MET A 1 94 ? 1.860 2.537 12.759 1.00 95.69 94 MET A CA 1
ATOM 728 C C . MET A 1 94 ? 2.864 2.171 11.661 1.00 95.69 94 MET A C 1
ATOM 730 O O . MET A 1 94 ? 3.101 0.975 11.446 1.00 95.69 94 MET A O 1
ATOM 734 N N . PRO A 1 95 ? 3.458 3.167 10.981 1.00 96.62 95 PRO A N 1
ATOM 735 C CA . PRO A 1 95 ? 4.424 2.922 9.921 1.00 96.62 95 PRO A CA 1
ATOM 736 C C . PRO A 1 95 ? 5.732 2.356 10.475 1.00 96.62 95 PRO A C 1
ATOM 738 O O . PRO A 1 95 ? 6.165 2.698 11.578 1.00 96.62 95 PRO A O 1
ATOM 741 N N . LEU A 1 96 ? 6.403 1.540 9.667 1.00 96.50 96 LEU A N 1
ATOM 742 C CA . LEU A 1 96 ? 7.820 1.233 9.843 1.00 96.50 96 LEU A CA 1
ATOM 743 C C . LEU A 1 96 ? 8.671 2.470 9.536 1.00 96.50 96 LEU A C 1
ATOM 745 O O . LEU A 1 96 ? 8.239 3.371 8.821 1.00 96.50 96 LEU A O 1
ATOM 749 N N . GLU A 1 97 ? 9.924 2.480 9.989 1.00 95.25 97 GLU A N 1
ATOM 750 C CA . GLU A 1 97 ? 10.847 3.600 9.754 1.00 95.25 97 GLU A CA 1
ATOM 751 C C . GLU A 1 97 ? 10.984 3.949 8.264 1.00 95.25 97 GLU A C 1
ATOM 753 O O . GLU A 1 97 ? 10.853 5.107 7.886 1.00 95.25 97 GLU A O 1
ATOM 758 N N . ARG A 1 98 ? 11.113 2.942 7.390 1.00 94.00 98 ARG A N 1
ATOM 759 C CA . ARG A 1 98 ? 11.174 3.154 5.933 1.00 94.00 98 ARG A CA 1
ATOM 760 C C . ARG A 1 98 ? 9.904 3.799 5.369 1.00 94.00 98 ARG A C 1
ATOM 762 O O . ARG A 1 98 ? 9.996 4.669 4.510 1.00 94.00 98 ARG A O 1
ATOM 769 N N . GLU A 1 99 ? 8.732 3.353 5.819 1.00 95.75 99 GLU A N 1
ATOM 770 C CA . GLU A 1 99 ? 7.442 3.910 5.385 1.00 95.75 99 GLU A CA 1
ATOM 771 C C . GLU A 1 99 ? 7.304 5.349 5.878 1.00 95.75 99 GLU A C 1
ATOM 773 O O . GLU A 1 99 ? 6.917 6.233 5.123 1.00 95.75 99 GLU A O 1
ATOM 778 N N . ARG A 1 100 ? 7.717 5.604 7.121 1.00 95.56 100 ARG A N 1
ATOM 779 C CA . ARG A 1 100 ? 7.739 6.937 7.709 1.00 95.56 100 ARG A CA 1
ATOM 780 C C . ARG A 1 100 ? 8.635 7.886 6.918 1.00 95.56 100 ARG A C 1
ATOM 782 O O . ARG A 1 100 ? 8.164 8.947 6.527 1.00 95.56 100 ARG A O 1
ATOM 789 N N . SER A 1 101 ? 9.870 7.488 6.610 1.00 95.12 101 SER A N 1
ATOM 790 C CA . SER A 1 101 ? 10.781 8.291 5.784 1.00 95.12 101 SER A CA 1
ATOM 791 C C . SER A 1 101 ? 10.223 8.540 4.381 1.00 95.12 101 SER A C 1
ATOM 793 O O . SER A 1 101 ? 10.380 9.632 3.842 1.00 95.12 101 SER A O 1
ATOM 795 N N . PHE A 1 102 ? 9.548 7.553 3.780 1.00 95.38 102 PHE A N 1
ATOM 796 C CA . PHE A 1 102 ? 8.866 7.741 2.499 1.00 95.38 102 PHE A CA 1
ATOM 797 C C . PHE A 1 102 ? 7.761 8.802 2.599 1.00 95.38 102 PHE A C 1
ATOM 799 O O . PHE A 1 102 ? 7.760 9.743 1.808 1.00 95.38 102 PHE A O 1
ATOM 806 N N . ILE A 1 103 ? 6.872 8.688 3.589 1.00 95.62 103 ILE A N 1
ATOM 807 C CA . ILE A 1 103 ? 5.761 9.625 3.812 1.00 95.62 103 ILE A CA 1
ATOM 808 C C . ILE A 1 103 ? 6.292 11.039 4.095 1.00 95.62 103 ILE A C 1
ATOM 810 O O . ILE A 1 103 ? 5.782 12.006 3.533 1.00 95.62 103 ILE A O 1
ATOM 814 N N . GLU A 1 104 ? 7.337 11.169 4.918 1.00 93.19 104 GLU A N 1
ATOM 815 C CA . GLU A 1 104 ? 8.002 12.443 5.224 1.00 93.19 104 GLU A CA 1
ATOM 816 C C . GLU A 1 104 ? 8.559 13.116 3.967 1.00 93.19 104 GLU A C 1
ATOM 818 O O . GLU A 1 104 ? 8.259 14.283 3.704 1.00 93.19 104 GLU A O 1
ATOM 823 N N . ASN A 1 105 ? 9.327 12.379 3.162 1.00 92.75 105 ASN A N 1
ATOM 824 C CA . ASN A 1 105 ? 9.914 12.897 1.926 1.00 92.75 105 ASN A CA 1
ATOM 825 C C . ASN A 1 105 ? 8.839 13.264 0.899 1.00 92.75 105 ASN A C 1
ATOM 827 O O . ASN A 1 105 ? 8.940 14.299 0.233 1.00 92.75 105 ASN A O 1
ATOM 831 N N . PHE A 1 106 ? 7.801 12.431 0.787 1.00 93.44 106 PHE A N 1
ATOM 832 C CA . PHE A 1 106 ? 6.681 12.661 -0.114 1.00 93.44 106 PHE A CA 1
ATOM 833 C C . PHE A 1 106 ? 5.927 13.939 0.262 1.00 93.44 106 PHE A C 1
ATOM 835 O O . PHE A 1 106 ? 5.770 14.817 -0.582 1.00 93.44 106 PHE A O 1
ATOM 842 N N . LEU A 1 107 ? 5.535 14.097 1.531 1.00 90.81 107 LEU A N 1
ATOM 843 C CA . LEU A 1 107 ? 4.846 15.297 2.015 1.00 90.81 107 LEU A CA 1
ATOM 844 C C . LEU A 1 107 ? 5.708 16.553 1.901 1.00 90.81 107 LEU A C 1
ATOM 846 O O 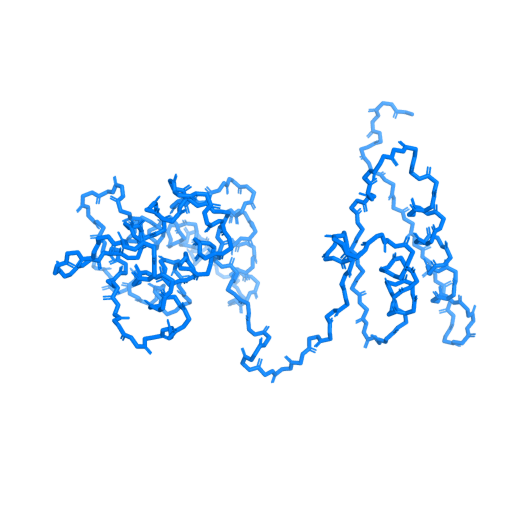. LEU A 1 107 ? 5.218 17.588 1.462 1.00 90.81 107 LEU A O 1
ATOM 850 N N . THR A 1 108 ? 6.991 16.462 2.251 1.00 90.12 108 THR A N 1
ATOM 851 C CA . THR A 1 108 ? 7.933 17.589 2.149 1.00 90.12 108 THR A CA 1
ATOM 852 C C . THR A 1 108 ? 8.041 18.086 0.708 1.00 90.12 108 THR A C 1
ATOM 854 O O . THR A 1 108 ? 8.016 19.292 0.463 1.00 90.12 108 THR A O 1
ATOM 857 N N . THR A 1 109 ? 8.098 17.154 -0.247 1.00 91.12 109 THR A N 1
ATOM 858 C CA . THR A 1 109 ? 8.159 17.457 -1.681 1.00 91.12 109 THR A CA 1
ATOM 859 C C . THR A 1 109 ? 6.824 18.004 -2.188 1.00 91.12 109 THR A C 1
ATOM 861 O O . THR A 1 109 ? 6.806 19.012 -2.889 1.00 91.12 109 THR A O 1
ATOM 864 N N . LEU A 1 110 ? 5.705 17.380 -1.805 1.00 88.69 110 LEU A N 1
ATOM 865 C CA . LEU A 1 110 ? 4.356 17.781 -2.213 1.00 88.69 110 LEU A CA 1
ATOM 866 C C . LEU A 1 110 ? 4.013 19.204 -1.756 1.00 88.69 110 LEU A C 1
ATOM 868 O O . LEU A 1 110 ? 3.442 19.981 -2.515 1.00 88.69 110 LEU A O 1
ATOM 872 N N . LEU A 1 111 ? 4.375 19.542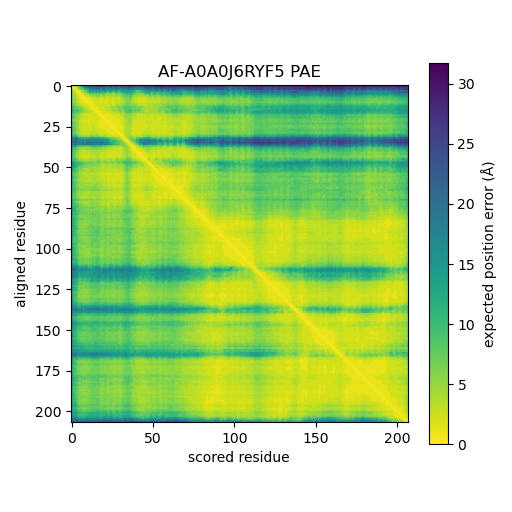 -0.519 1.00 85.25 111 LEU A N 1
ATOM 873 C CA . LEU A 1 111 ? 4.130 20.854 0.078 1.00 85.25 111 LEU A CA 1
ATOM 874 C C . LEU A 1 111 ? 5.207 21.886 -0.290 1.00 85.25 111 LEU A C 1
ATOM 876 O O . LEU A 1 111 ? 5.080 23.048 0.092 1.00 85.25 111 LEU A O 1
ATOM 880 N N . ASN A 1 112 ? 6.258 21.475 -1.012 1.00 87.56 112 ASN A N 1
ATOM 881 C CA . ASN A 1 112 ? 7.420 22.299 -1.340 1.00 87.56 112 ASN A CA 1
ATOM 882 C C . ASN A 1 112 ? 7.962 23.050 -0.106 1.00 87.56 112 ASN A C 1
ATOM 884 O O . ASN A 1 112 ? 8.164 24.268 -0.126 1.00 87.56 112 ASN A O 1
ATOM 888 N N . VAL A 1 113 ? 8.125 22.326 1.007 1.00 79.62 113 VAL A N 1
ATOM 889 C CA . VAL A 1 113 ? 8.499 22.928 2.290 1.00 79.62 113 VAL A CA 1
ATOM 890 C C . VAL A 1 113 ? 9.932 23.443 2.216 1.00 79.62 113 VAL A C 1
ATOM 892 O O . VAL A 1 113 ? 10.888 22.676 2.270 1.00 79.62 113 VAL A O 1
ATOM 895 N N . SER A 1 114 ? 10.081 24.760 2.124 1.00 78.44 114 SER A N 1
ATOM 896 C CA . SER A 1 114 ? 11.378 25.443 2.163 1.00 78.44 114 SER A CA 1
ATOM 897 C C . SER A 1 114 ? 11.705 26.024 3.541 1.00 78.44 114 SER A C 1
ATOM 899 O O . SER A 1 114 ? 12.870 26.286 3.834 1.00 78.44 114 SER A O 1
ATOM 901 N N . ASN A 1 115 ? 10.696 26.209 4.403 1.00 84.00 115 ASN A N 1
ATOM 902 C CA . ASN A 1 115 ? 10.877 26.724 5.757 1.00 84.00 115 ASN A CA 1
ATOM 903 C C . ASN A 1 115 ? 11.315 25.593 6.721 1.00 84.00 115 ASN A C 1
ATOM 905 O O . ASN A 1 115 ? 10.549 24.642 6.914 1.00 84.00 115 ASN A O 1
ATOM 909 N N . PRO A 1 116 ? 12.489 25.705 7.377 1.00 81.19 116 PRO A N 1
ATOM 910 C CA . PRO A 1 116 ? 12.978 24.709 8.333 1.00 81.19 116 PRO A CA 1
ATOM 911 C C . PRO A 1 116 ? 12.021 24.412 9.495 1.00 81.19 116 PRO A C 1
ATOM 913 O O . PRO A 1 116 ? 11.954 23.276 9.954 1.00 81.19 116 PRO A O 1
ATOM 916 N N . GLU A 1 117 ? 11.252 25.396 9.963 1.00 81.94 117 GLU A N 1
ATOM 917 C CA . GLU A 1 117 ? 10.304 25.203 11.068 1.00 81.94 117 GLU A CA 1
ATOM 918 C C . GLU A 1 117 ? 9.145 24.291 10.661 1.00 81.94 117 GLU A C 1
ATOM 920 O O . GLU A 1 117 ? 8.762 23.390 11.405 1.00 81.94 117 GLU A O 1
ATOM 925 N N . VAL A 1 118 ? 8.635 24.467 9.440 1.00 79.12 118 VAL A N 1
ATOM 926 C CA . VAL A 1 118 ? 7.573 23.621 8.880 1.00 79.12 118 VAL A CA 1
ATOM 927 C C . VAL A 1 118 ? 8.096 22.206 8.629 1.00 79.12 118 VAL A C 1
ATOM 929 O O . VAL A 1 118 ? 7.384 21.234 8.882 1.00 79.12 118 VAL A O 1
ATOM 932 N N . ALA A 1 119 ? 9.362 22.064 8.225 1.00 82.81 119 ALA A N 1
ATOM 933 C CA . ALA A 1 119 ? 9.991 20.756 8.057 1.00 82.81 119 ALA A CA 1
ATOM 934 C C . ALA A 1 119 ? 10.055 19.964 9.379 1.00 82.81 119 ALA A C 1
ATOM 936 O O . ALA A 1 119 ? 9.874 18.748 9.376 1.00 82.81 119 ALA A O 1
ATOM 937 N N . LEU A 1 120 ? 10.225 20.639 10.524 1.00 84.94 120 LEU A N 1
ATOM 938 C CA . LEU A 1 120 ? 10.198 20.001 11.849 1.00 84.94 120 LEU A CA 1
ATOM 939 C C . LEU A 1 120 ? 8.791 19.547 12.284 1.00 84.94 120 LEU A C 1
ATOM 941 O O . LEU A 1 120 ? 8.669 18.687 13.163 1.00 84.94 120 LEU A O 1
ATOM 945 N N . LEU A 1 121 ? 7.729 20.097 11.685 1.00 87.56 121 LEU A N 1
ATOM 946 C CA . LEU A 1 121 ? 6.344 19.717 11.983 1.00 87.56 121 LEU A CA 1
ATOM 947 C C . LEU A 1 121 ? 5.918 18.440 11.257 1.00 87.56 121 LEU A C 1
ATOM 949 O O . LEU A 1 121 ? 5.171 17.649 11.834 1.00 87.56 121 LEU A O 1
ATOM 953 N N . VAL A 1 122 ? 6.422 18.197 10.042 1.00 90.06 122 VAL A N 1
ATOM 954 C CA . VAL A 1 122 ? 6.022 17.048 9.206 1.00 90.06 122 VAL A CA 1
ATOM 955 C C . VAL A 1 122 ? 6.154 15.707 9.953 1.00 90.06 122 VAL A C 1
ATOM 957 O O . VAL A 1 122 ? 5.156 14.984 10.041 1.00 90.06 122 VAL A O 1
ATOM 960 N N . PRO A 1 123 ? 7.289 15.376 10.605 1.00 91.50 123 PRO A N 1
ATOM 961 C CA . PRO A 1 123 ? 7.411 14.130 11.363 1.00 91.50 123 PRO A CA 1
ATOM 962 C C . PRO A 1 123 ? 6.420 14.028 12.529 1.00 91.50 123 PRO A C 1
ATOM 964 O O . PRO A 1 123 ? 5.925 12.940 12.837 1.00 91.50 123 PRO A O 1
ATOM 967 N N . ARG A 1 124 ? 6.126 15.147 13.208 1.00 90.94 124 ARG A N 1
ATOM 968 C CA . ARG A 1 124 ? 5.182 15.178 14.339 1.00 90.94 124 ARG A CA 1
ATOM 969 C C . ARG A 1 124 ? 3.754 14.949 13.859 1.00 90.94 124 ARG A C 1
ATOM 971 O O . ARG A 1 124 ? 3.046 14.135 14.447 1.00 90.94 124 ARG A O 1
ATOM 978 N N . MET A 1 125 ? 3.374 15.600 12.763 1.00 92.25 125 MET A N 1
ATOM 979 C CA . MET A 1 125 ? 2.073 15.436 12.121 1.00 92.25 125 MET A CA 1
ATOM 980 C C . MET A 1 125 ? 1.836 13.992 11.682 1.00 92.25 125 MET A C 1
ATOM 982 O O . MET A 1 125 ? 0.787 13.430 11.982 1.00 92.25 125 MET A O 1
ATOM 986 N N . ILE A 1 126 ? 2.823 13.369 11.031 1.00 94.25 126 ILE A N 1
ATOM 987 C CA . ILE A 1 126 ? 2.731 11.970 10.594 1.00 94.25 126 ILE A CA 1
ATOM 988 C C . ILE A 1 126 ? 2.546 11.052 11.799 1.00 94.25 126 ILE A C 1
ATOM 990 O O . ILE A 1 126 ? 1.624 10.243 11.828 1.00 94.25 126 ILE A O 1
ATOM 994 N N . SER A 1 127 ? 3.371 11.194 12.840 1.00 93.31 127 SER A N 1
ATOM 995 C CA . SER A 1 127 ? 3.176 10.399 14.056 1.00 93.31 127 SER A CA 1
ATOM 996 C C . SER A 1 127 ? 1.784 10.589 14.644 1.00 93.31 127 SER A C 1
ATOM 998 O O . SER A 1 127 ? 1.130 9.602 14.969 1.00 93.31 127 SER A O 1
ATOM 1000 N N . ARG A 1 128 ? 1.318 11.834 14.755 1.00 93.31 128 ARG A N 1
ATOM 1001 C CA . ARG A 1 128 ? 0.032 12.133 15.375 1.00 93.31 128 ARG A CA 1
ATOM 1002 C C . ARG A 1 128 ? -1.147 11.600 14.560 1.00 93.31 128 ARG A C 1
ATOM 1004 O O . ARG A 1 128 ? -2.063 11.040 15.156 1.00 93.31 128 ARG A O 1
ATOM 1011 N N . VAL A 1 129 ? -1.118 11.693 13.228 1.00 95.50 129 VAL A N 1
ATOM 1012 C CA . VAL A 1 129 ? -2.225 11.212 12.384 1.00 95.50 129 VAL A CA 1
ATOM 1013 C C . VAL A 1 129 ? -2.389 9.692 12.477 1.00 95.50 129 VAL A C 1
ATOM 1015 O O . VAL A 1 129 ? -3.505 9.203 12.651 1.00 95.50 129 VAL A O 1
ATOM 1018 N N . PHE A 1 130 ? -1.286 8.934 12.475 1.00 95.88 130 PHE A N 1
ATOM 1019 C CA . PHE A 1 130 ? -1.342 7.481 12.660 1.00 95.88 130 PHE A CA 1
ATOM 1020 C C . PHE A 1 130 ? -1.768 7.099 14.083 1.00 95.88 130 PHE A C 1
ATOM 1022 O O . PHE A 1 130 ? -2.564 6.179 14.255 1.00 95.88 130 PHE A O 1
ATOM 1029 N N . GLN A 1 131 ? -1.324 7.835 15.107 1.00 94.12 131 GLN A N 1
ATOM 1030 C CA . GLN A 1 131 ? -1.784 7.632 16.488 1.00 94.12 131 GLN A CA 1
ATOM 1031 C C . GLN A 1 131 ? -3.292 7.851 16.638 1.00 94.12 131 GLN A C 1
ATOM 1033 O O . GLN A 1 131 ? -3.962 7.066 17.303 1.00 94.12 131 GLN A O 1
ATOM 1038 N N . LEU A 1 132 ? -3.830 8.892 15.997 1.00 93.81 132 LEU A N 1
ATOM 1039 C CA . LEU A 1 132 ? -5.263 9.171 15.994 1.00 93.81 132 LEU A CA 1
ATOM 1040 C C . LEU A 1 132 ? -6.062 8.075 15.288 1.00 93.81 132 LEU A C 1
ATOM 1042 O O . LEU A 1 132 ? -7.148 7.741 15.746 1.00 93.81 132 LEU A O 1
ATOM 1046 N N . LYS A 1 133 ? -5.552 7.516 14.189 1.00 95.44 133 LYS A N 1
ATOM 1047 C CA . LYS A 1 133 ? -6.258 6.470 13.432 1.00 95.44 133 LYS A CA 1
ATOM 1048 C C . LYS A 1 133 ? -6.073 5.065 13.990 1.00 95.44 133 LYS A C 1
ATOM 1050 O O . LYS A 1 133 ? -6.871 4.188 13.674 1.00 95.44 133 LYS A O 1
ATOM 1055 N N . SER A 1 134 ? -5.051 4.846 14.807 1.00 94.94 134 SER A N 1
ATOM 1056 C CA . SER A 1 134 ? -4.805 3.589 15.511 1.00 94.94 134 SER A CA 1
ATOM 1057 C C . SER A 1 134 ? -5.917 3.273 16.514 1.00 94.94 134 SER A C 1
ATOM 1059 O O . SER A 1 134 ? -6.487 4.169 17.117 1.00 94.94 134 SER A O 1
ATOM 1061 N N . ASP A 1 135 ? -6.201 1.996 16.740 1.00 93.12 135 ASP A N 1
ATOM 10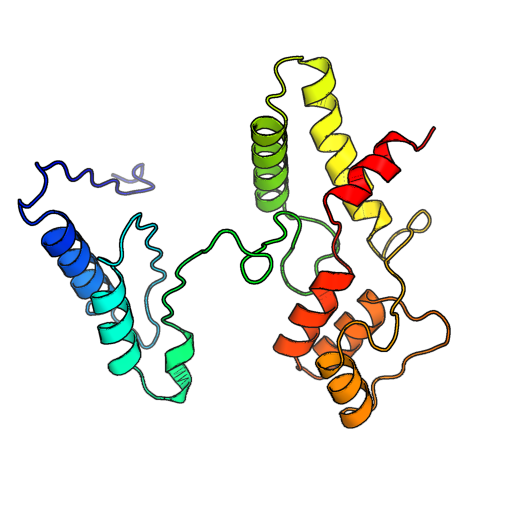62 C CA . ASP A 1 135 ? -7.065 1.494 17.816 1.00 93.12 135 ASP A CA 1
ATOM 1063 C C . ASP A 1 135 ? -6.276 1.076 19.074 1.00 93.12 135 ASP A C 1
ATOM 1065 O O . ASP A 1 135 ? -6.848 0.574 20.038 1.00 93.12 135 ASP A O 1
ATOM 1069 N N . LEU A 1 136 ? -4.957 1.300 19.088 1.00 89.94 136 LEU A N 1
ATOM 1070 C CA . LEU A 1 136 ? -4.054 0.837 20.150 1.00 89.94 136 LEU A CA 1
ATOM 1071 C C . LEU A 1 136 ? -3.781 1.884 21.241 1.00 89.94 136 LEU A C 1
ATOM 1073 O O . LEU A 1 136 ? -3.039 1.608 22.183 1.00 89.94 136 LEU A O 1
ATOM 1077 N N . GLN A 1 137 ? -4.312 3.103 21.109 1.00 83.06 137 GLN A N 1
ATOM 1078 C CA . GLN A 1 137 ? -4.023 4.219 22.018 1.00 83.06 137 GLN A CA 1
ATOM 1079 C C . GLN A 1 137 ? -5.291 4.802 22.632 1.00 83.06 137 GLN A C 1
ATOM 1081 O O . GLN A 1 137 ? -6.327 4.891 21.980 1.00 83.06 137 GLN A O 1
ATOM 1086 N N . PHE A 1 138 ? -5.190 5.263 23.881 1.00 76.19 138 PHE A N 1
ATOM 1087 C CA . PHE A 1 138 ? -6.325 5.828 24.614 1.00 76.19 138 PHE A CA 1
ATOM 1088 C C . PHE A 1 138 ? -6.843 7.143 24.005 1.00 76.19 138 PHE A C 1
ATOM 1090 O O . PHE A 1 138 ? -8.046 7.370 23.962 1.00 76.19 138 PHE A O 1
ATOM 1097 N N . SER A 1 139 ? -5.952 7.997 23.491 1.00 81.12 139 SER A N 1
ATOM 1098 C CA . SER A 1 139 ? -6.295 9.289 22.873 1.00 81.12 139 SER A CA 1
ATOM 1099 C C . SER A 1 139 ? -6.571 9.194 21.365 1.00 81.12 139 SER A C 1
ATOM 1101 O O . SER A 1 139 ? -6.388 10.172 20.636 1.00 81.12 139 SER A O 1
ATOM 1103 N N . SER A 1 140 ? -6.973 8.013 20.889 1.00 88.81 140 SER A N 1
ATOM 1104 C CA . SER A 1 140 ? -7.253 7.762 19.477 1.00 88.81 140 SER A CA 1
ATOM 1105 C C . SER A 1 140 ? -8.706 8.055 19.090 1.00 88.81 140 SER A C 1
ATOM 1107 O O . SER A 1 140 ? -9.613 8.163 19.916 1.00 88.81 140 SER A O 1
ATOM 1109 N N . SER A 1 141 ? -8.930 8.196 17.789 1.00 91.06 141 SER A N 1
ATOM 1110 C CA . SER A 1 141 ? -10.230 8.379 17.152 1.00 91.06 141 SER A CA 1
ATOM 1111 C C . SER A 1 141 ? -10.284 7.543 15.858 1.00 91.06 141 SER A C 1
ATOM 1113 O O . SER A 1 141 ? -10.376 8.111 14.765 1.00 91.06 141 SER A O 1
ATOM 1115 N N . PRO A 1 142 ? -10.194 6.198 15.952 1.00 93.81 142 PRO A N 1
ATOM 1116 C CA . PRO A 1 142 ? -10.150 5.320 14.785 1.00 93.81 142 PRO A CA 1
ATOM 1117 C C . PRO A 1 142 ? -11.423 5.441 13.944 1.00 93.81 142 PRO A C 1
ATOM 1119 O O . PRO A 1 142 ? -12.515 5.666 14.476 1.00 93.81 142 PRO A O 1
ATOM 1122 N N . SER A 1 143 ? -11.302 5.259 12.629 1.00 95.12 143 SER A N 1
ATOM 1123 C CA . SER A 1 143 ? -12.433 5.366 11.704 1.00 95.12 143 SER A CA 1
ATOM 1124 C C . SER A 1 143 ? -13.556 4.386 12.074 1.00 95.12 143 SER A C 1
ATOM 1126 O O . SER A 1 143 ? -13.322 3.196 12.311 1.00 95.12 143 SER A O 1
ATOM 1128 N N . VAL A 1 144 ? -14.785 4.901 12.140 1.00 95.44 144 VAL A N 1
ATOM 1129 C CA . VAL A 1 144 ? -15.994 4.107 12.401 1.00 95.44 144 VAL A CA 1
ATOM 1130 C C . VAL A 1 144 ? -16.419 3.432 11.104 1.00 95.44 144 VAL A C 1
ATOM 1132 O O . VAL A 1 144 ? -16.414 4.065 10.049 1.00 95.44 144 VAL A O 1
ATOM 1135 N N . TYR A 1 145 ? -16.779 2.158 11.192 1.00 95.69 145 TYR A N 1
ATOM 1136 C CA . TYR A 1 145 ? -17.396 1.435 10.095 1.00 95.69 145 TYR A CA 1
ATOM 1137 C C . TYR A 1 145 ? -18.779 2.006 9.789 1.00 95.69 145 TYR A C 1
ATOM 1139 O O . TYR A 1 145 ? -19.579 2.245 10.695 1.00 95.69 145 TYR A O 1
ATOM 1147 N N . GLN A 1 146 ? -19.052 2.208 8.507 1.00 93.19 146 GLN A N 1
ATOM 1148 C CA . GLN A 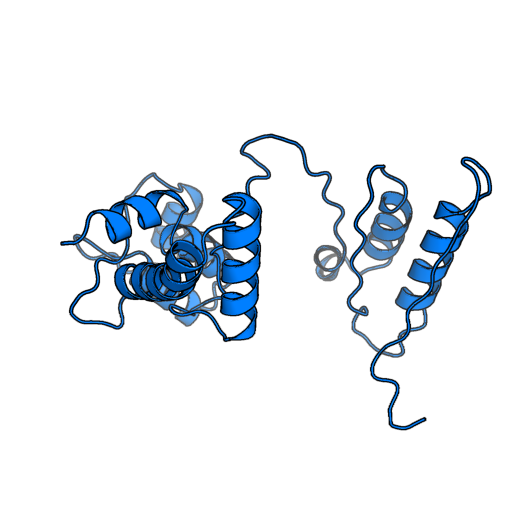1 146 ? -20.346 2.654 8.015 1.00 93.19 146 GLN A CA 1
ATOM 1149 C C . GLN A 1 146 ? -20.810 1.654 6.952 1.00 93.19 146 GLN A C 1
ATOM 1151 O O . GLN A 1 146 ? -20.061 1.435 5.997 1.00 93.19 146 GLN A O 1
ATOM 1156 N N . PRO A 1 147 ? -22.003 1.052 7.113 1.00 91.06 147 PRO A N 1
ATOM 1157 C CA . PRO A 1 147 ? -22.614 0.241 6.065 1.00 91.06 147 PRO A CA 1
ATOM 1158 C C . PRO A 1 147 ? -22.776 1.031 4.759 1.00 91.06 147 PRO A C 1
ATOM 1160 O O . PRO A 1 147 ? -22.844 2.261 4.780 1.00 91.06 147 PRO A O 1
ATOM 1163 N N . ASP A 1 148 ? -22.842 0.318 3.639 1.00 92.12 148 ASP A N 1
ATOM 1164 C CA . ASP A 1 148 ? -23.050 0.811 2.273 1.00 92.12 148 ASP A CA 1
ATOM 1165 C C . ASP A 1 148 ? -21.892 1.629 1.670 1.00 92.12 148 ASP A C 1
ATOM 1167 O O . ASP A 1 148 ? -21.938 1.994 0.493 1.00 92.12 148 ASP A O 1
ATOM 1171 N N . VAL A 1 149 ? -20.813 1.875 2.424 1.00 92.75 149 VAL A N 1
ATOM 1172 C CA . VAL A 1 149 ? -19.586 2.504 1.894 1.00 92.75 149 VAL A CA 1
ATOM 1173 C C . VAL A 1 149 ? -18.877 1.584 0.898 1.00 92.75 149 VAL A C 1
ATOM 1175 O O . VAL A 1 149 ? -18.306 2.054 -0.088 1.00 92.75 149 VAL A O 1
ATOM 1178 N N . ASP A 1 150 ? -18.917 0.274 1.144 1.00 94.19 150 ASP A N 1
ATOM 1179 C CA . ASP A 1 150 ? -18.350 -0.738 0.260 1.00 94.19 150 ASP A CA 1
ATOM 1180 C C . ASP A 1 150 ? -19.252 -1.982 0.212 1.00 94.19 150 ASP A C 1
ATOM 1182 O O . ASP A 1 150 ? -19.070 -2.920 0.993 1.00 94.19 150 ASP A O 1
ATOM 1186 N N . PRO A 1 151 ? -20.194 -2.043 -0.749 1.00 95.00 151 PRO A N 1
ATOM 1187 C CA . PRO A 1 151 ? -21.161 -3.138 -0.845 1.00 95.00 151 PRO A CA 1
ATOM 1188 C C . PRO A 1 151 ? -20.537 -4.529 -1.029 1.00 95.00 151 PRO A C 1
ATOM 1190 O O . PRO A 1 151 ? -21.201 -5.554 -0.869 1.00 95.00 151 PRO A O 1
ATOM 1193 N N . GLU A 1 152 ? -19.273 -4.614 -1.445 1.00 94.75 152 GLU A N 1
ATOM 1194 C CA . GLU A 1 152 ? -18.570 -5.893 -1.520 1.00 94.75 152 GLU A CA 1
ATOM 1195 C C . GLU A 1 152 ? -18.068 -6.344 -0.152 1.00 94.75 152 GLU A C 1
ATOM 1197 O O . GLU A 1 152 ? -18.228 -7.516 0.186 1.00 94.75 152 GLU A O 1
ATOM 1202 N N . LEU A 1 153 ? -17.518 -5.428 0.648 1.00 95.75 153 LEU A N 1
ATOM 1203 C CA . LEU A 1 153 ? -17.144 -5.736 2.025 1.00 95.75 153 LEU A CA 1
ATOM 1204 C C . LEU A 1 153 ? -18.362 -6.094 2.865 1.00 95.75 153 LEU A C 1
ATOM 1206 O O . LEU A 1 153 ? -18.293 -7.070 3.603 1.00 95.75 153 LEU A O 1
ATOM 1210 N N . ASP A 1 154 ? -19.477 -5.388 2.700 1.00 95.12 154 ASP A N 1
ATOM 1211 C CA . ASP A 1 154 ? -20.707 -5.657 3.449 1.00 95.12 154 ASP A CA 1
ATOM 1212 C C . ASP A 1 154 ? -21.235 -7.072 3.179 1.00 95.12 154 ASP A C 1
ATOM 1214 O O . ASP A 1 154 ? -21.600 -7.800 4.104 1.00 95.12 154 ASP A O 1
ATOM 1218 N N . ARG A 1 155 ? -21.190 -7.509 1.911 1.00 96.44 155 ARG A N 1
ATOM 1219 C CA . ARG A 1 155 ? -21.511 -8.892 1.528 1.00 96.44 155 ARG A CA 1
ATOM 1220 C C . ARG A 1 155 ? -20.564 -9.895 2.178 1.00 96.44 155 ARG A C 1
ATOM 1222 O O . ARG A 1 155 ? -21.025 -10.873 2.748 1.00 96.44 155 ARG A O 1
ATOM 1229 N N . ILE A 1 156 ? -19.254 -9.643 2.155 1.00 95.88 156 ILE A N 1
ATOM 1230 C CA . ILE A 1 156 ? -18.264 -10.531 2.789 1.00 95.88 156 ILE A CA 1
ATOM 1231 C C . ILE A 1 156 ? -18.479 -10.596 4.310 1.00 95.88 156 ILE A C 1
ATOM 1233 O O . ILE A 1 156 ? -18.405 -11.671 4.902 1.00 95.88 156 ILE A O 1
ATOM 1237 N N . ILE A 1 157 ? -18.763 -9.463 4.951 1.00 95.12 157 ILE A N 1
ATOM 1238 C CA . ILE A 1 157 ? -19.063 -9.370 6.383 1.00 95.12 157 ILE A CA 1
ATOM 1239 C C . ILE A 1 157 ? -20.275 -10.241 6.724 1.00 95.12 157 ILE A C 1
ATOM 1241 O O . ILE A 1 157 ? -20.210 -11.034 7.664 1.00 95.12 157 ILE A O 1
ATOM 1245 N N . HIS A 1 158 ? -21.343 -10.137 5.932 1.00 94.94 158 HIS A N 1
ATOM 1246 C CA . HIS A 1 158 ? -22.551 -10.940 6.083 1.00 94.94 158 HIS A CA 1
ATOM 1247 C C . HIS A 1 158 ? -22.287 -12.438 5.852 1.00 94.94 158 HIS A C 1
ATOM 1249 O O . HIS A 1 158 ? -22.571 -13.258 6.725 1.00 94.94 158 HIS A O 1
ATOM 1255 N N . ASP A 1 159 ? -21.695 -12.800 4.713 1.00 95.88 159 ASP A N 1
ATOM 1256 C CA . ASP A 1 159 ? -21.527 -14.192 4.278 1.00 95.88 159 ASP A CA 1
ATOM 1257 C C . ASP A 1 159 ? -20.609 -14.998 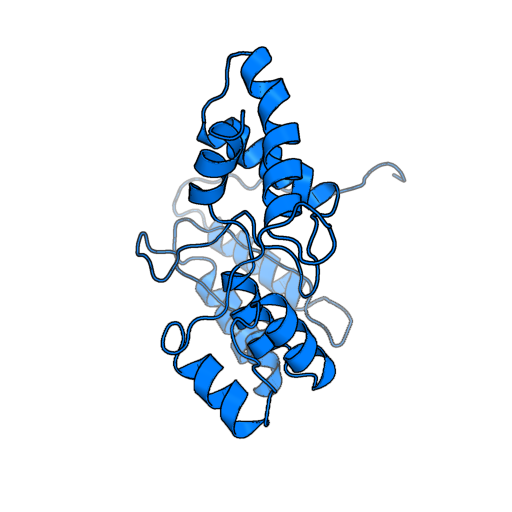5.207 1.00 95.88 159 ASP A C 1
ATOM 1259 O O . ASP A 1 159 ? -20.807 -16.197 5.403 1.00 95.88 159 ASP A O 1
ATOM 1263 N N . PHE A 1 160 ? -19.617 -14.341 5.815 1.00 93.81 160 PHE A N 1
ATOM 1264 C CA . PHE A 1 160 ? -18.686 -14.964 6.761 1.00 93.81 160 PHE A CA 1
ATOM 1265 C C . PHE A 1 160 ? -19.059 -14.748 8.236 1.00 93.81 160 PHE A C 1
ATOM 1267 O O . PHE A 1 160 ? -18.277 -15.123 9.122 1.00 93.81 160 PHE A O 1
ATOM 1274 N N . GLY A 1 161 ? -20.228 -14.153 8.509 1.00 93.31 161 GLY A N 1
ATOM 1275 C CA . GLY A 1 161 ? -20.735 -13.916 9.862 1.00 93.31 161 GLY A CA 1
ATOM 1276 C C . GLY A 1 161 ? -19.748 -13.131 10.726 1.00 93.31 161 GLY A C 1
ATOM 1277 O O . GLY A 1 161 ? -19.392 -13.566 11.824 1.00 93.31 161 GLY A O 1
ATOM 1278 N N . ILE A 1 162 ? -19.216 -12.026 10.198 1.00 93.94 162 ILE A N 1
ATOM 1279 C CA . ILE A 1 162 ? -18.356 -11.117 10.960 1.00 93.94 162 ILE A CA 1
ATOM 1280 C C . ILE A 1 162 ? -19.237 -10.329 11.929 1.00 93.94 162 ILE A C 1
ATOM 1282 O O . ILE A 1 162 ? -20.185 -9.665 11.517 1.00 93.94 162 ILE A O 1
ATOM 1286 N N . GLU A 1 163 ? -18.923 -10.385 13.222 1.00 91.44 163 GLU A N 1
ATOM 1287 C CA . GLU A 1 163 ? -19.643 -9.605 14.226 1.00 91.44 163 GLU A CA 1
ATOM 1288 C C . GLU A 1 163 ? -19.326 -8.115 14.069 1.00 91.44 163 GLU A C 1
ATOM 1290 O O . GLU A 1 163 ? -18.169 -7.695 14.146 1.00 91.44 163 GLU A O 1
ATOM 1295 N N . VAL A 1 164 ? -20.369 -7.310 13.867 1.00 91.19 164 VAL A N 1
ATOM 1296 C CA . VAL A 1 164 ? -20.273 -5.853 13.748 1.00 91.19 164 VAL A CA 1
ATOM 1297 C C . VAL A 1 164 ? -21.132 -5.228 14.850 1.00 91.19 164 VAL A C 1
ATOM 1299 O O . VAL A 1 164 ? -22.339 -5.067 14.666 1.00 91.19 164 VAL A O 1
ATOM 1302 N N . PRO A 1 165 ? -20.554 -4.921 16.027 1.00 87.88 165 PRO A N 1
ATOM 1303 C CA . PRO A 1 165 ? -21.288 -4.251 17.096 1.00 87.88 165 PRO A CA 1
ATOM 1304 C C . PRO A 1 165 ? -21.672 -2.817 16.704 1.00 87.88 165 PRO A C 1
ATOM 1306 O O . PRO A 1 165 ? -21.108 -2.234 15.773 1.00 87.88 165 PRO A O 1
ATOM 1309 N N . ASP A 1 166 ? -22.600 -2.216 17.455 1.00 83.69 166 ASP A N 1
ATOM 1310 C CA . ASP A 1 166 ? -22.940 -0.802 17.276 1.00 83.69 166 ASP A CA 1
ATOM 1311 C C . ASP A 1 166 ? -21.676 0.068 17.427 1.00 83.69 166 ASP A C 1
ATOM 1313 O O . ASP A 1 166 ? -20.909 -0.080 18.383 1.00 83.69 166 ASP A O 1
ATOM 1317 N N . LYS A 1 167 ? -21.439 0.954 16.453 1.00 86.69 167 LYS A N 1
ATOM 1318 C CA . LYS A 1 167 ? -20.217 1.777 16.319 1.00 86.69 167 LYS A CA 1
ATOM 1319 C C . LYS A 1 167 ? -18.912 0.976 16.178 1.00 86.69 167 LYS A C 1
ATOM 1321 O O . LYS A 1 167 ? -17.860 1.424 16.653 1.00 86.69 167 LYS A O 1
ATOM 1326 N N . ALA A 1 168 ? -18.958 -0.173 15.502 1.00 91.81 168 ALA A N 1
ATOM 1327 C CA . ALA A 1 168 ? -17.764 -0.921 15.116 1.00 91.81 168 ALA A CA 1
ATOM 1328 C C . ALA A 1 168 ? -16.713 -0.021 14.441 1.00 91.81 168 ALA A C 1
ATOM 1330 O O . ALA A 1 168 ? -17.033 0.924 13.716 1.00 91.81 168 ALA A O 1
ATOM 1331 N N . ARG A 1 169 ? -15.433 -0.314 14.675 1.00 95.12 169 ARG A N 1
ATOM 1332 C CA . ARG A 1 169 ? -14.314 0.364 14.009 1.00 95.12 169 ARG A CA 1
ATOM 1333 C C . ARG A 1 169 ? -13.832 -0.483 12.846 1.00 95.12 169 ARG A C 1
ATOM 1335 O O . ARG A 1 169 ? -13.861 -1.711 12.922 1.00 95.12 169 ARG A O 1
ATOM 1342 N N . TRP A 1 170 ? -13.309 0.168 11.812 1.00 96.69 170 TRP A N 1
ATOM 1343 C CA . TRP A 1 170 ? -12.728 -0.542 10.672 1.00 96.69 170 TRP A CA 1
ATOM 1344 C C . TRP A 1 170 ? -11.630 -1.524 11.090 1.00 96.69 170 TRP A C 1
ATOM 1346 O O . TRP A 1 170 ? -11.571 -2.630 10.565 1.00 96.69 170 TRP A O 1
ATOM 1356 N N . TRP A 1 171 ? -10.825 -1.181 12.097 1.00 96.88 171 TRP A N 1
ATOM 1357 C CA . TRP A 1 171 ? -9.793 -2.075 12.621 1.00 96.88 171 TRP A CA 1
ATOM 1358 C C . TRP A 1 171 ? -10.329 -3.394 13.191 1.00 96.88 171 TRP A C 1
ATOM 1360 O O . TRP A 1 171 ? -9.742 -4.443 12.938 1.00 96.88 171 TRP A O 1
ATOM 1370 N N . SER A 1 172 ? -11.481 -3.376 13.868 1.00 95.75 172 SER A N 1
ATOM 1371 C CA . SER A 1 172 ? -12.119 -4.598 14.372 1.00 95.75 172 SER A CA 1
ATOM 1372 C C . SER A 1 172 ? -12.546 -5.526 13.229 1.00 95.75 172 SER A C 1
ATOM 1374 O O . SER A 1 172 ? -12.401 -6.743 13.328 1.00 95.75 172 SER A O 1
ATOM 1376 N N . ILE A 1 173 ? -13.013 -4.952 12.115 1.00 96.38 173 ILE A N 1
ATOM 1377 C CA . ILE A 1 173 ? -13.378 -5.697 10.902 1.00 96.38 173 ILE A CA 1
ATOM 1378 C C . ILE A 1 173 ? -12.129 -6.270 10.230 1.00 96.38 173 ILE A C 1
ATOM 1380 O O . ILE A 1 173 ? -12.110 -7.448 9.875 1.00 96.38 173 ILE A O 1
ATOM 1384 N N . VAL A 1 174 ? -11.068 -5.466 10.095 1.00 97.38 174 VAL A N 1
ATOM 1385 C CA . VAL A 1 174 ? -9.777 -5.914 9.548 1.00 97.38 174 VAL A CA 1
ATOM 1386 C C . VAL A 1 174 ? -9.266 -7.124 10.323 1.00 97.38 174 VAL A C 1
ATOM 1388 O O . VAL A 1 174 ? -8.971 -8.154 9.718 1.00 97.38 174 VAL A O 1
ATOM 1391 N N . ASP A 1 175 ? -9.216 -7.038 11.651 1.00 96.81 175 ASP A N 1
ATOM 1392 C CA . ASP A 1 175 ? -8.708 -8.126 12.484 1.00 96.81 175 ASP A CA 1
ATOM 1393 C C . ASP A 1 175 ? -9.587 -9.382 12.378 1.00 96.81 175 ASP A C 1
ATOM 1395 O O . ASP A 1 175 ? -9.062 -10.490 12.242 1.00 96.81 175 ASP A O 1
ATOM 1399 N N . ALA A 1 176 ? -10.916 -9.231 12.350 1.00 96.44 176 ALA A N 1
ATOM 1400 C CA . ALA A 1 176 ? -11.845 -10.351 12.192 1.00 96.44 176 ALA A CA 1
ATOM 1401 C C . ALA A 1 176 ? -11.703 -11.068 10.834 1.00 96.44 176 ALA A C 1
ATOM 1403 O O . ALA A 1 176 ? -11.819 -12.300 10.767 1.00 96.44 176 ALA A O 1
ATOM 1404 N N . LEU A 1 177 ? -11.424 -10.321 9.760 1.00 97.12 177 LEU A N 1
ATOM 1405 C CA . LEU A 1 177 ? -11.149 -10.863 8.426 1.00 97.12 177 LEU A CA 1
ATOM 1406 C C . LEU A 1 177 ? -9.778 -11.556 8.374 1.00 97.12 177 LEU A C 1
ATOM 1408 O O . LEU A 1 177 ? -9.663 -12.648 7.810 1.00 97.12 177 LEU A O 1
ATOM 1412 N N . VAL A 1 178 ? -8.749 -10.980 9.008 1.00 96.94 178 VAL A N 1
ATOM 1413 C CA . VAL A 1 178 ? -7.414 -11.597 9.125 1.00 96.94 178 VAL A CA 1
ATOM 1414 C C . VAL A 1 178 ? -7.480 -12.918 9.889 1.00 96.94 178 VAL A C 1
ATOM 1416 O O . VAL A 1 178 ? -6.911 -13.910 9.431 1.00 96.94 178 VAL A O 1
ATOM 1419 N N . GLN A 1 179 ? -8.208 -12.972 11.008 1.00 96.00 179 GLN A N 1
ATOM 1420 C CA . GLN A 1 179 ? -8.389 -14.198 11.800 1.00 96.00 179 GLN A CA 1
ATOM 1421 C C . GLN A 1 179 ? -9.027 -15.332 10.983 1.00 96.00 179 GLN A C 1
ATOM 1423 O O . GLN A 1 179 ? -8.672 -16.498 11.155 1.00 96.00 179 GLN A O 1
ATOM 1428 N N . ARG A 1 180 ? -9.907 -14.992 10.034 1.00 95.75 180 ARG A N 1
ATOM 1429 C CA . ARG A 1 180 ? -10.530 -15.930 9.084 1.00 95.75 180 ARG A CA 1
ATOM 1430 C C . ARG A 1 180 ? -9.698 -16.180 7.818 1.00 95.75 180 ARG A C 1
ATOM 1432 O O . ARG A 1 180 ? -10.149 -16.895 6.930 1.00 95.75 180 ARG A O 1
ATOM 1439 N N . ARG A 1 181 ? -8.480 -15.629 7.731 1.00 96.06 181 ARG A N 1
ATOM 1440 C CA . ARG A 1 181 ? -7.562 -15.716 6.575 1.00 96.06 181 ARG A CA 1
ATOM 1441 C C . ARG A 1 181 ? -8.113 -15.099 5.281 1.00 96.06 181 ARG A C 1
ATOM 1443 O O . ARG A 1 181 ? -7.654 -15.426 4.188 1.00 96.06 181 ARG A O 1
ATOM 1450 N N . LEU A 1 182 ? -9.055 -14.163 5.392 1.00 96.00 182 LEU A N 1
ATOM 1451 C CA . LEU A 1 182 ? -9.629 -13.418 4.268 1.00 96.00 182 LEU A CA 1
ATOM 1452 C C . LEU A 1 182 ? -8.767 -12.187 3.949 1.00 96.00 182 LEU A C 1
ATOM 1454 O O . LEU A 1 182 ? -9.198 -11.045 4.097 1.00 96.00 182 LEU A O 1
ATOM 1458 N N . PHE A 1 183 ? -7.515 -12.408 3.536 1.00 95.75 183 PHE A N 1
ATOM 1459 C CA . PHE A 1 183 ? -6.510 -11.339 3.445 1.00 95.75 183 PHE A CA 1
ATOM 1460 C C . PHE A 1 183 ? -6.848 -10.238 2.433 1.00 95.75 183 PHE A C 1
ATOM 1462 O O . PHE A 1 183 ? -6.602 -9.070 2.718 1.00 95.75 183 PHE A O 1
ATOM 1469 N N . PHE A 1 184 ? -7.439 -10.576 1.284 1.00 93.69 184 PHE A N 1
ATOM 1470 C CA . PHE A 1 184 ? -7.845 -9.574 0.290 1.00 93.69 184 PHE A CA 1
ATOM 1471 C C . PHE A 1 184 ? -8.957 -8.660 0.816 1.00 93.69 184 PHE A C 1
ATOM 1473 O O . PHE A 1 184 ? -8.870 -7.441 0.684 1.00 93.69 184 PHE A O 1
ATOM 1480 N N . ALA A 1 185 ? -9.962 -9.240 1.479 1.00 96.56 185 ALA A N 1
ATOM 1481 C CA . ALA A 1 185 ? -11.028 -8.478 2.122 1.00 96.56 185 ALA A CA 1
ATOM 1482 C C . ALA A 1 185 ? -10.473 -7.615 3.262 1.00 96.56 185 ALA A C 1
ATOM 1484 O O . ALA A 1 185 ? -10.809 -6.441 3.371 1.00 96.56 185 ALA A O 1
ATOM 1485 N N . ALA A 1 186 ? -9.562 -8.166 4.070 1.00 97.75 186 ALA A N 1
ATOM 1486 C CA . ALA A 1 186 ? -8.927 -7.429 5.155 1.00 97.75 186 ALA A CA 1
ATOM 1487 C C . ALA A 1 186 ? -8.101 -6.235 4.643 1.00 97.75 186 ALA A C 1
ATOM 1489 O O . ALA A 1 186 ? -8.180 -5.150 5.210 1.00 97.75 186 ALA A O 1
ATOM 1490 N N . GLN A 1 187 ? -7.355 -6.401 3.544 1.00 96.12 187 GLN A N 1
ATOM 1491 C CA . GLN A 1 187 ? -6.629 -5.299 2.900 1.00 96.12 187 GLN A CA 1
ATOM 1492 C C . GLN A 1 187 ? -7.576 -4.224 2.369 1.00 96.12 187 GLN A C 1
ATOM 1494 O O . GLN A 1 187 ? -7.295 -3.039 2.521 1.00 96.12 187 GLN A O 1
ATOM 1499 N N . ARG A 1 188 ? -8.704 -4.622 1.770 1.00 96.00 188 ARG A N 1
ATOM 1500 C CA . ARG A 1 188 ? -9.724 -3.687 1.288 1.00 96.00 188 ARG A CA 1
ATOM 1501 C C . ARG A 1 188 ? -10.355 -2.903 2.441 1.00 96.00 188 ARG A C 1
ATOM 1503 O O . ARG A 1 188 ? -10.397 -1.682 2.371 1.00 96.00 188 ARG A O 1
ATOM 1510 N N . ALA A 1 189 ? -10.735 -3.582 3.523 1.00 97.19 189 ALA A N 1
ATOM 1511 C CA . ALA A 1 189 ? -11.269 -2.954 4.732 1.00 97.19 189 ALA A CA 1
ATOM 1512 C C . ALA A 1 189 ? -10.260 -1.994 5.384 1.00 97.19 189 ALA A C 1
ATOM 1514 O O . ALA A 1 189 ? -10.628 -0.908 5.830 1.00 97.19 189 ALA A O 1
ATOM 1515 N N . GLN A 1 190 ? -8.972 -2.350 5.388 1.00 97.75 190 GLN A N 1
ATOM 1516 C CA . GLN A 1 190 ? -7.920 -1.522 5.974 1.00 97.75 190 GLN A CA 1
ATOM 1517 C C . GLN A 1 190 ? -7.794 -0.146 5.307 1.00 97.75 190 GLN A C 1
ATOM 1519 O O . GLN A 1 190 ? -7.456 0.812 5.997 1.00 97.75 190 GLN A O 1
ATOM 1524 N N . ARG A 1 191 ? -8.132 -0.004 4.019 1.00 95.88 191 ARG A N 1
ATOM 1525 C CA . ARG A 1 191 ? -8.112 1.297 3.319 1.00 95.88 191 ARG A CA 1
ATOM 1526 C C . ARG A 1 191 ? -8.983 2.347 4.007 1.00 95.88 191 ARG A C 1
ATOM 1528 O O . ARG A 1 191 ? -8.626 3.516 4.034 1.00 95.88 191 ARG A O 1
ATOM 1535 N N . TYR A 1 192 ? -10.088 1.924 4.618 1.00 96.25 192 TYR A N 1
ATOM 1536 C CA . TYR A 1 192 ? -10.996 2.808 5.350 1.00 96.25 192 TYR A CA 1
ATOM 1537 C C . TYR A 1 192 ? -10.548 3.084 6.797 1.00 96.25 192 TYR A C 1
ATOM 1539 O O . TYR A 1 192 ? -11.011 4.034 7.436 1.00 96.25 192 TYR A O 1
ATOM 1547 N N . ALA A 1 193 ? -9.635 2.267 7.330 1.00 96.62 193 ALA A N 1
ATOM 1548 C CA . ALA A 1 193 ? -9.002 2.489 8.628 1.00 96.62 193 ALA A CA 1
ATOM 1549 C C . ALA A 1 193 ? -7.801 3.446 8.541 1.00 96.62 193 ALA A C 1
ATOM 1551 O O . ALA A 1 193 ? -7.440 4.069 9.543 1.00 96.62 193 ALA A O 1
ATOM 1552 N N . MET A 1 194 ? -7.179 3.547 7.363 1.00 97.31 194 MET A N 1
ATOM 1553 C CA . MET A 1 194 ? -5.971 4.337 7.153 1.00 97.31 194 MET A CA 1
ATOM 1554 C C . MET A 1 194 ? -6.234 5.847 7.191 1.00 97.31 194 MET A C 1
ATOM 1556 O O . MET A 1 194 ? -7.334 6.299 6.861 1.00 97.31 194 MET A O 1
ATOM 1560 N N . PRO A 1 195 ? -5.229 6.650 7.592 1.00 96.69 195 PRO A N 1
ATOM 1561 C CA . PRO A 1 195 ? -5.285 8.091 7.410 1.00 96.69 195 PRO A CA 1
ATOM 1562 C C . PRO A 1 195 ? -5.397 8.464 5.931 1.00 96.69 195 PRO A C 1
ATOM 1564 O O . PRO A 1 195 ? -4.798 7.814 5.074 1.00 96.69 195 PRO A O 1
ATOM 1567 N N . VAL A 1 196 ? -6.087 9.563 5.651 1.00 95.44 196 VAL A N 1
ATOM 1568 C CA . VAL A 1 196 ? -6.092 10.254 4.357 1.00 95.44 196 VAL A CA 1
ATOM 1569 C C . VAL A 1 196 ? -5.526 11.664 4.515 1.00 95.44 196 VAL A C 1
ATOM 1571 O O . VAL A 1 196 ? -5.336 12.152 5.629 1.00 95.44 196 VAL A O 1
ATOM 1574 N N . LEU A 1 197 ? -5.251 12.349 3.401 1.00 91.88 197 LEU A N 1
ATOM 1575 C CA . LEU A 1 197 ? -4.640 13.683 3.434 1.00 91.88 197 LEU A CA 1
ATOM 1576 C C . LEU A 1 197 ? -5.450 14.690 4.276 1.00 91.88 197 LEU A C 1
ATOM 1578 O O . LEU A 1 197 ? -4.870 15.516 4.976 1.00 91.88 197 LEU A O 1
ATOM 1582 N N . GLU A 1 198 ? -6.779 14.583 4.263 1.00 92.56 198 GLU A N 1
ATOM 1583 C CA . GLU A 1 198 ? -7.685 15.440 5.041 1.00 92.56 198 GLU A CA 1
ATOM 1584 C C . GLU A 1 198 ? -7.487 15.309 6.559 1.00 92.56 198 GLU A C 1
ATOM 1586 O O . GLU A 1 198 ? -7.665 16.278 7.298 1.00 92.56 198 GLU A O 1
ATOM 1591 N N . ASP A 1 199 ? -7.044 14.146 7.046 1.00 94.25 199 ASP A N 1
ATOM 1592 C CA . ASP A 1 199 ? -6.831 13.925 8.478 1.00 94.25 199 ASP A CA 1
ATOM 1593 C C . ASP A 1 199 ? -5.677 14.769 9.038 1.00 94.25 199 ASP A C 1
ATOM 1595 O O . ASP A 1 199 ? -5.657 15.083 10.230 1.00 94.25 199 ASP A O 1
ATOM 1599 N N . PHE A 1 200 ? -4.735 15.201 8.194 1.00 91.56 200 PHE A N 1
ATOM 1600 C CA . PHE A 1 200 ? -3.681 16.123 8.617 1.00 91.56 200 PHE A CA 1
ATOM 1601 C C . PHE A 1 200 ? -4.227 17.498 9.003 1.00 91.56 200 PHE A C 1
ATOM 1603 O O . PHE A 1 200 ? -3.700 18.115 9.928 1.00 91.56 200 PH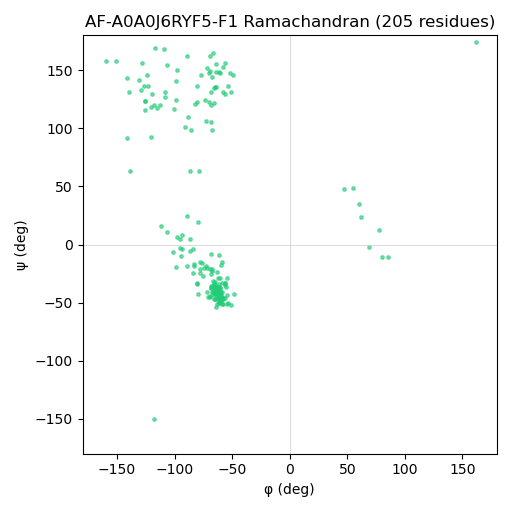E A O 1
ATOM 1610 N N . ALA A 1 201 ? -5.297 17.967 8.353 1.00 88.56 201 ALA A N 1
ATOM 1611 C CA . ALA A 1 201 ? -5.939 19.227 8.721 1.00 88.56 201 ALA A CA 1
ATOM 1612 C C . ALA A 1 201 ? -6.533 19.147 10.134 1.00 88.56 201 ALA A C 1
ATOM 1614 O O . ALA A 1 201 ? -6.424 20.097 10.906 1.00 88.56 201 ALA A O 1
ATOM 1615 N N . ARG A 1 202 ? -7.087 17.984 10.503 1.00 87.62 202 ARG A N 1
ATOM 1616 C CA . ARG A 1 202 ? -7.575 17.732 11.863 1.00 87.62 202 ARG A CA 1
ATOM 1617 C C . ARG A 1 202 ? -6.445 17.793 12.884 1.00 87.62 202 ARG A C 1
ATOM 1619 O O . ARG A 1 202 ? -6.622 18.439 13.905 1.00 87.62 202 ARG A O 1
ATOM 1626 N N . VAL A 1 203 ? -5.298 17.172 12.595 1.00 90.00 203 VAL A N 1
ATOM 1627 C CA . VAL A 1 203 ? -4.112 17.220 13.470 1.00 90.00 203 VAL A CA 1
ATOM 1628 C C . VAL A 1 203 ? -3.611 18.650 13.666 1.00 90.00 203 VAL A C 1
ATOM 1630 O O . VAL A 1 203 ? -3.262 19.023 14.778 1.00 90.00 203 VAL A O 1
ATOM 1633 N N . LEU A 1 204 ? -3.583 19.453 12.602 1.00 86.19 204 LEU A N 1
ATOM 1634 C CA . LEU A 1 204 ? -3.145 20.850 12.668 1.00 86.19 204 LEU A CA 1
ATOM 1635 C C . LEU A 1 204 ? -4.107 21.754 13.447 1.00 86.19 204 LEU A C 1
ATOM 1637 O O . LEU A 1 204 ? -3.687 22.791 13.950 1.00 86.19 204 LEU A O 1
ATOM 1641 N N . ALA A 1 205 ? -5.384 21.381 13.519 1.00 84.25 205 ALA A N 1
ATOM 1642 C CA . ALA A 1 205 ? -6.402 22.106 14.268 1.00 84.25 205 ALA A CA 1
ATOM 1643 C C . ALA A 1 205 ? -6.487 21.683 15.748 1.00 84.25 205 ALA A C 1
ATOM 1645 O O . ALA A 1 205 ? -7.262 22.283 16.495 1.00 84.25 205 ALA A O 1
ATOM 1646 N N . GLU A 1 206 ? -5.741 20.656 16.177 1.00 76.88 206 GLU A N 1
ATOM 1647 C CA . GLU A 1 206 ? -5.636 20.312 17.597 1.00 76.88 206 GLU A CA 1
ATOM 1648 C C . GLU A 1 206 ? -4.856 21.419 18.341 1.00 76.88 206 GLU A C 1
ATOM 1650 O O . GLU A 1 206 ? -3.812 21.849 17.846 1.00 76.88 206 GLU A O 1
ATOM 1655 N N . PRO A 1 207 ? -5.368 21.916 19.485 1.00 58.62 207 PRO A N 1
ATOM 1656 C CA . PRO A 1 207 ? -4.740 22.990 20.257 1.00 58.62 207 PRO A CA 1
ATOM 1657 C C . PRO A 1 207 ? -3.427 22.585 20.941 1.00 58.62 207 PRO A C 1
ATOM 1659 O O . PRO A 1 207 ? -3.255 21.388 21.271 1.00 58.62 207 PRO A O 1
#

Sequence (207 aa):
SPEQLFWLTLIYATPGSGKSVLMNRLNVEFAAFSAGAALPFLAVIDVGVSSSGFIELVRNALPPERRHEAYYVRLLNTPDYAVNFLDLGLGRRMPLERERSFIENFLTTLLNVSNPEVALLVPRMISRVFQLKSDLQFSSSPSVYQPDVDPELDRIIHDFGIEVPDKARWWSIVDALVQRRLFFAAQRAQRYAMPVLEDFARVLAEP